Protein 3KCN (pdb70)

B-factor: mean 19.1, std 9.77, range [6.48, 76.86]

Solvent-accessible surface area: 14068 Å² total

Structure (mmCIF, N/CA/C/O backbone):
data_3KCN
#
_entry.id   3KCN
#
_cell.length_a   84.930
_cell.length_b   103.096
_cell.length_c   33.867
_cell.angle_alpha   90.00
_cell.angle_beta   90.00
_cell.angle_gamma   90.00
#
_symmetry.space_group_name_H-M   'P 21 21 2'
#
loop_
_entity.id
_entity.type
_entity.pdbx_description
1 polymer 'Adenylate cyclase homolog'
2 water water
#
loop_
_atom_site.group_PDB
_atom_site.id
_atom_site.type_symbol
_atom_site.label_atom_id
_atom_site.label_alt_id
_atom_site.label_comp_id
_atom_site.label_asym_id
_atom_site.label_entity_id
_atom_site.label_seq_id
_atom_site.pdbx_PDB_ins_code
_atom_site.Cartn_x
_atom_site.Cartn_y
_atom_site.Cartn_z
_atom_site.occupancy
_atom_site.B_iso_or_equiv
_atom_site.auth_seq_id
_atom_site.auth_comp_id
_atom_site.auth_asym_id
_atom_site.auth_atom_id
_atom_site.pdbx_PDB_model_num
ATOM 1 N N . LEU A 1 3 ? -0.806 -19.359 19.322 1.00 30.68 5 LEU A N 1
ATOM 2 C CA . LEU A 1 3 ? -2.251 -19.573 19.249 1.00 28.22 5 LEU A CA 1
ATOM 3 C C . LEU A 1 3 ? -3.025 -18.254 19.168 1.00 27.69 5 LEU A C 1
ATOM 4 O O . LEU A 1 3 ? -3.021 -17.456 20.122 1.00 26.29 5 LEU A O 1
ATOM 9 N N . ASN A 1 4 ? -3.701 -18.028 18.048 1.00 20.56 6 ASN A N 1
ATOM 10 C CA . ASN A 1 4 ? -4.540 -16.841 17.911 1.00 16.50 6 ASN A CA 1
ATOM 11 C C . ASN A 1 4 ? -5.874 -17.039 18.625 1.00 14.43 6 ASN A C 1
ATOM 12 O O . ASN A 1 4 ? -6.702 -17.838 18.211 1.00 11.97 6 ASN A O 1
ATOM 17 N N . GLU A 1 5 ? -6.096 -16.300 19.701 1.00 16.67 7 GLU A N 1
ATOM 18 C CA . GLU A 1 5 ? -7.385 -16.396 20.393 1.00 16.43 7 GLU A CA 1
ATOM 19 C C . GLU A 1 5 ? -8.199 -15.096 20.293 1.00 12.52 7 GLU A C 1
ATOM 20 O O . GLU A 1 5 ? -9.039 -14.797 21.133 1.00 11.83 7 GLU A O 1
ATOM 26 N N . ARG A 1 6 ? -7.943 -14.334 19.236 1.00 12.36 8 ARG A N 1
ATOM 27 C CA . ARG A 1 6 ? -8.664 -13.085 19.023 1.00 11.64 8 ARG A CA 1
ATOM 28 C C . ARG A 1 6 ? -9.937 -13.420 18.273 1.00 9.91 8 ARG A C 1
ATOM 29 O O . ARG A 1 6 ? -9.897 -14.049 17.212 1.00 10.17 8 ARG A O 1
ATOM 37 N N . ILE A 1 7 ? -11.078 -13.062 18.838 1.00 9.06 9 ILE A N 1
ATOM 38 C CA . ILE A 1 7 ? -12.353 -13.376 18.166 1.00 9.33 9 ILE A CA 1
ATOM 39 C C . ILE A 1 7 ? -13.265 -12.145 18.072 1.00 9.42 9 ILE A C 1
ATOM 40 O O . ILE A 1 7 ? -13.228 -11.244 18.916 1.00 10.55 9 ILE A O 1
ATOM 45 N N . LEU A 1 8 ? -14.069 -12.113 17.027 1.00 8.45 10 LEU A N 1
ATOM 46 C CA . LEU A 1 8 ? -14.912 -10.984 16.748 1.00 9.37 10 LEU A CA 1
ATOM 47 C C . LEU A 1 8 ? -16.367 -11.466 16.748 1.00 10.14 10 LEU A C 1
ATOM 48 O O . LEU A 1 8 ? -16.698 -12.492 16.125 1.00 10.26 10 LEU A O 1
ATOM 53 N N . LEU A 1 9 ? -17.205 -10.759 17.503 1.00 10.04 11 LEU A N 1
ATOM 54 C CA . LEU A 1 9 ? -18.616 -11.062 17.626 1.00 9.91 11 LEU A CA 1
ATOM 55 C C . LEU A 1 9 ? -19.396 -9.940 16.968 1.00 12.33 11 LEU A C 1
ATOM 56 O O . LEU A 1 9 ? -19.151 -8.755 17.237 1.00 13.73 11 LEU A O 1
ATOM 61 N N . VAL A 1 10 ? -20.322 -10.308 16.092 1.00 11.56 12 VAL A N 1
ATOM 62 C CA . VAL A 1 10 ? -21.071 -9.340 15.347 1.00 13.00 12 VAL A CA 1
ATOM 63 C C . VAL A 1 10 ? -22.555 -9.606 15.537 1.00 14.94 12 VAL A C 1
ATOM 64 O O . VAL A 1 10 ? -23.079 -10.640 15.149 1.00 16.94 12 VAL A O 1
ATOM 68 N N . ASP A 1 11 ? -23.242 -8.646 16.113 1.00 14.87 13 ASP A N 1
ATOM 69 C CA . ASP A 1 11 ? -24.649 -8.810 16.377 1.00 19.13 13 ASP A CA 1
ATOM 70 C C . ASP A 1 11 ? -25.215 -7.419 16.675 1.00 20.50 13 ASP A C 1
ATOM 71 O O . ASP A 1 11 ? -24.545 -6.554 17.251 1.00 18.32 13 ASP A O 1
ATOM 76 N N . ASP A 1 12 ? -26.454 -7.242 16.250 1.00 21.99 14 ASP A N 1
ATOM 77 C CA . ASP A 1 12 ? -27.223 -6.024 16.390 1.00 25.27 14 ASP A CA 1
ATOM 78 C C . ASP A 1 12 ? -27.565 -5.667 17.859 1.00 23.99 14 ASP A C 1
ATOM 79 O O . ASP A 1 12 ? -27.718 -4.506 18.205 1.00 24.74 14 ASP A O 1
ATOM 84 N N . ASP A 1 13 ? -27.653 -6.689 18.703 1.00 22.71 15 ASP A N 1
ATOM 85 C CA . ASP A 1 13 ? -28.196 -6.628 20.060 1.00 20.66 15 ASP A CA 1
ATOM 86 C C . ASP A 1 13 ? -27.091 -6.490 21.101 1.00 19.34 15 ASP A C 1
ATOM 87 O O . ASP A 1 13 ? -26.355 -7.455 21.342 1.00 18.71 15 ASP A O 1
ATOM 92 N N . TYR A 1 14 ? -26.996 -5.315 21.738 1.00 18.64 16 TYR A N 1
ATOM 93 C CA . TYR A 1 14 ? -25.966 -5.070 22.762 1.00 17.37 16 TYR A CA 1
ATOM 94 C C . TYR A 1 14 ? -26.081 -5.961 23.998 1.00 16.20 16 TYR A C 1
ATOM 95 O O . TYR A 1 14 ? -25.058 -6.381 24.540 1.00 16.91 16 TYR A O 1
ATOM 104 N N . SER A 1 15 ? -27.304 -6.252 24.435 1.00 15.84 17 SER A N 1
ATOM 105 C CA . SER A 1 15 ? -27.521 -7.177 25.573 1.00 17.37 17 SER A CA 1
ATOM 106 C C . SER A 1 15 ? -26.835 -8.539 25.426 1.00 16.87 17 SER A C 1
ATOM 107 O O . SER A 1 15 ? -26.152 -9.018 26.335 1.00 16.07 17 SER A O 1
ATOM 110 N N . LEU A 1 16 ? -27.058 -9.156 24.272 1.00 17.32 18 LEU A N 1
ATOM 111 C CA . LEU A 1 16 ? -26.475 -10.438 23.917 1.00 19.00 18 LEU A CA 1
ATOM 112 C C . LEU A 1 16 ? -24.943 -10.305 23.773 1.00 17.05 18 LEU A C 1
ATOM 113 O O . LEU A 1 16 ? -24.185 -11.111 24.304 1.00 18.41 18 LEU A O 1
ATOM 118 N N . LEU A 1 17 ? -24.488 -9.259 23.100 1.00 15.45 19 LEU A N 1
ATOM 119 C CA . LEU A 1 17 ? -23.056 -8.974 23.013 1.00 15.13 19 LEU A CA 1
ATOM 120 C C . LEU A 1 17 ? -22.346 -8.875 24.359 1.00 14.61 19 LEU A C 1
ATOM 121 O O . LEU A 1 17 ? -21.242 -9.395 24.511 1.00 14.55 19 LEU A O 1
ATOM 126 N N . ASN A 1 18 ? -22.940 -8.145 25.306 1.00 14.99 20 ASN A N 1
ATOM 127 C CA . ASN A 1 18 ? -22.380 -8.037 26.651 1.00 14.79 20 ASN A CA 1
ATOM 128 C C . ASN A 1 18 ? -22.416 -9.379 27.368 1.00 16.15 20 ASN A C 1
ATOM 129 O O . ASN A 1 18 ? -21.468 -9.738 28.074 1.00 15.79 20 ASN A O 1
ATOM 134 N N . THR A 1 19 ? -23.500 -10.127 2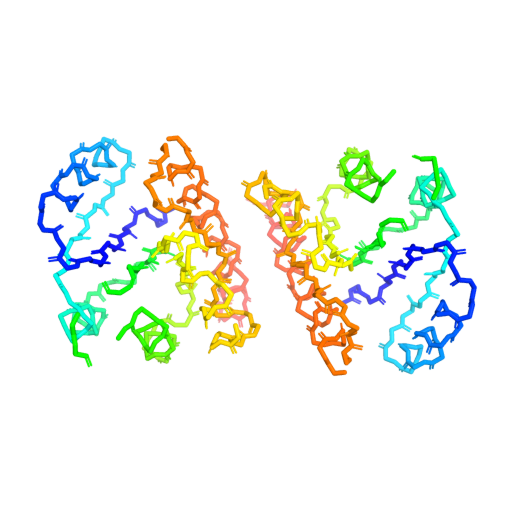7.180 1.00 16.07 21 THR A N 1
ATOM 135 C CA . THR A 1 19 ? -23.613 -11.425 27.829 1.00 16.91 21 THR A CA 1
ATOM 136 C C . THR A 1 19 ? -22.563 -12.416 27.332 1.00 15.50 21 THR A C 1
ATOM 137 O O . THR A 1 19 ? -21.937 -13.088 28.141 1.00 16.17 21 THR A O 1
ATOM 141 N N . LEU A 1 20 ? -22.366 -12.483 26.019 1.00 15.43 22 LEU A N 1
ATOM 142 C CA . LEU A 1 20 ? -21.353 -13.373 25.428 1.00 14.87 22 LEU A CA 1
ATOM 143 C C . LEU A 1 20 ? -19.939 -12.920 25.755 1.00 14.03 22 LEU A C 1
ATOM 144 O O . LEU A 1 20 ? -19.060 -13.751 26.059 1.00 12.71 22 LEU A O 1
ATOM 149 N N . LYS A 1 21 ? -19.706 -11.609 25.703 1.00 14.20 23 LYS A N 1
ATOM 150 C CA . LYS A 1 21 ? -18.350 -11.096 25.949 1.00 14.26 23 LYS A CA 1
ATOM 151 C C . LYS A 1 21 ? -17.916 -11.291 27.421 1.00 12.96 23 LYS A C 1
ATOM 152 O O . LYS A 1 21 ? -16.753 -11.547 27.701 1.00 13.57 23 LYS A O 1
ATOM 158 N N . ARG A 1 22 ? -18.853 -11.201 28.350 1.00 12.39 24 ARG A N 1
ATOM 159 C CA . ARG A 1 22 ? -18.535 -11.427 29.742 1.00 14.76 24 ARG A CA 1
ATOM 160 C C . ARG A 1 22 ? -18.115 -12.865 29.950 1.00 13.92 24 ARG A C 1
ATOM 161 O O . ARG A 1 22 ? -17.159 -13.166 30.645 1.00 14.38 24 ARG A O 1
ATOM 169 N N . ASN A 1 23 ? -18.867 -13.762 29.356 1.00 14.15 25 ASN A N 1
ATOM 170 C CA . ASN A 1 23 ? -18.578 -15.163 29.479 1.00 14.61 25 ASN A CA 1
ATOM 171 C C . ASN A 1 23 ? -17.301 -15.534 28.694 1.00 14.86 25 ASN A C 1
ATOM 172 O O . ASN A 1 23 ? -16.432 -16.244 29.213 1.00 13.30 25 ASN A O 1
ATOM 177 N N . LEU A 1 24 ? -17.168 -15.002 27.471 1.00 11.58 26 LEU A N 1
ATOM 178 C CA . LEU A 1 24 ? -16.097 -15.410 26.577 1.00 11.27 26 LEU A CA 1
ATOM 179 C C . LEU A 1 24 ? -14.738 -14.829 26.914 1.00 11.19 26 LEU A C 1
ATOM 180 O O . LEU A 1 24 ? -13.722 -15.395 26.529 1.00 10.83 26 LEU A O 1
ATOM 185 N N . SER A 1 25 ? -14.722 -13.732 27.670 1.00 11.25 27 SER A N 1
ATOM 186 C CA . SER A 1 25 ? -13.500 -12.984 27.942 1.00 10.02 27 SER A CA 1
ATOM 187 C C . SER A 1 25 ? -12.634 -13.652 28.979 1.00 11.12 27 SER A C 1
ATOM 188 O O . SER A 1 25 ? -11.453 -13.346 29.108 1.00 10.17 27 SER A O 1
ATOM 191 N N . PHE A 1 26 ? -13.215 -14.580 29.726 1.00 11.51 28 PHE A N 1
ATOM 192 C CA . PHE A 1 26 ? -12.395 -15.440 30.548 1.00 11.27 28 PHE A CA 1
ATOM 193 C C . PHE A 1 26 ? -11.405 -16.316 29.707 1.00 11.92 28 PHE A C 1
ATOM 194 O O . PHE A 1 26 ? -10.249 -16.490 30.096 1.00 10.52 28 PHE A O 1
ATOM 202 N N . ASP A 1 27 ? -11.839 -16.845 28.562 1.00 10.49 29 ASP A N 1
ATOM 203 C CA . ASP A 1 27 ? -10.945 -17.699 27.752 1.00 12.13 29 ASP A CA 1
ATOM 204 C C . ASP A 1 27 ? -10.359 -17.088 26.472 1.00 12.68 29 ASP A C 1
ATOM 205 O O . ASP A 1 27 ? -9.402 -17.634 25.937 1.00 14.20 29 ASP A O 1
ATOM 210 N N . PHE A 1 28 ? -10.928 -15.994 25.968 1.00 10.28 30 PHE A N 1
ATOM 211 C CA . PHE A 1 28 ? -10.501 -15.440 24.674 1.00 11.72 30 PHE A CA 1
ATOM 212 C C . PHE A 1 28 ? -10.381 -13.910 24.710 1.00 13.04 30 PHE A C 1
ATOM 213 O O . PHE A 1 28 ? -10.866 -13.265 25.652 1.00 12.32 30 PHE A O 1
ATOM 221 N N . GLU A 1 29 ? -9.737 -13.329 23.696 1.00 12.86 31 GLU A N 1
ATOM 222 C CA . GLU A 1 29 ? -9.790 -11.877 23.527 1.00 12.73 31 GLU A CA 1
ATOM 223 C C . GLU A 1 29 ? -10.947 -11.465 22.637 1.00 10.28 31 GLU A C 1
ATOM 224 O O . GLU A 1 29 ? -10.909 -11.668 21.432 1.00 11.10 31 GLU A O 1
ATOM 230 N N . VAL A 1 30 ? -11.968 -10.878 23.230 1.00 10.09 32 VAL A N 1
ATOM 231 C CA . VAL A 1 30 ? -13.219 -10.647 22.523 1.00 10.13 32 VAL A CA 1
ATOM 232 C C . VAL A 1 30 ? -13.455 -9.206 22.127 1.00 11.15 32 VAL A C 1
ATOM 233 O O . VAL A 1 30 ? -13.414 -8.319 22.976 1.00 12.49 32 VAL A O 1
ATOM 237 N N . THR A 1 31 ? -13.716 -8.979 20.840 1.00 10.58 33 THR A N 1
ATOM 238 C CA . THR A 1 31 ? -14.103 -7.674 20.330 1.00 9.95 33 THR A CA 1
ATOM 239 C C . THR A 1 31 ? -15.554 -7.809 19.889 1.00 13.42 33 THR A C 1
ATOM 240 O O . THR A 1 31 ? -15.955 -8.884 19.410 1.00 13.40 33 THR A O 1
ATOM 244 N N . THR A 1 32 ? -16.332 -6.729 20.015 1.00 12.59 34 THR A N 1
ATOM 245 C CA . THR A 1 32 ? -17.729 -6.715 19.608 1.00 11.33 34 THR A CA 1
ATOM 246 C C . THR A 1 32 ? -18.014 -5.604 18.588 1.00 12.43 34 THR A C 1
ATOM 247 O O . THR A 1 32 ? -17.327 -4.598 18.562 1.00 13.11 34 THR A O 1
ATOM 251 N N . CYS A 1 33 ? -18.987 -5.836 17.708 1.00 13.97 35 CYS A N 1
ATOM 252 C CA . CYS A 1 33 ? -19.394 -4.887 16.663 1.00 14.96 35 CYS A CA 1
ATOM 253 C C . CYS A 1 33 ? -20.880 -5.008 16.465 1.00 15.35 35 CYS A C 1
ATOM 254 O O . CYS A 1 33 ? -21.416 -6.116 16.523 1.00 15.71 35 CYS A O 1
ATOM 257 N N . GLU A 1 34 ? -21.559 -3.890 16.225 1.00 15.89 36 GLU A N 1
ATOM 258 C CA . GLU A 1 34 ? -23.033 -3.923 16.193 1.00 16.89 36 GLU A CA 1
ATOM 259 C C . GLU A 1 34 ? -23.667 -4.188 14.793 1.00 16.79 36 GLU A C 1
ATOM 260 O O . GLU A 1 34 ? -24.881 -4.307 14.662 1.00 17.87 36 GLU A O 1
ATOM 266 N N . SER A 1 35 ? -22.841 -4.291 13.759 1.00 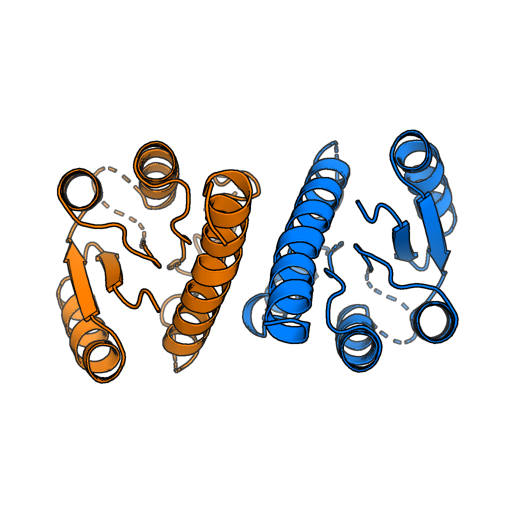16.48 37 SER A N 1
ATOM 267 C CA . SER A 1 35 ? -23.347 -4.396 12.403 1.00 15.59 37 SER A CA 1
ATOM 268 C C . SER A 1 35 ? -22.265 -4.847 11.436 1.00 14.35 37 SER A C 1
ATOM 269 O O . SER A 1 35 ? -21.103 -4.957 11.809 1.00 12.12 37 SER A O 1
ATOM 272 N N . GLY A 1 36 ? -22.662 -5.056 10.176 1.00 14.13 38 GLY A N 1
ATOM 273 C CA . GLY A 1 36 ? -21.762 -5.518 9.132 1.00 13.49 38 GLY A CA 1
ATOM 274 C C . GLY A 1 36 ? -20.726 -4.501 8.714 1.00 11.84 38 GLY A C 1
ATOM 275 O O . GLY A 1 36 ? -19.526 -4.765 8.769 1.00 11.91 38 GLY A O 1
ATOM 276 N N . PRO A 1 37 ? -21.178 -3.328 8.273 1.00 12.66 39 PRO A N 1
ATOM 277 C CA . PRO A 1 37 ? -20.271 -2.191 8.048 1.00 13.35 39 PRO A CA 1
ATOM 278 C C . PRO A 1 37 ? -19.292 -1.918 9.212 1.00 11.91 39 PRO A C 1
ATOM 279 O O . PRO A 1 37 ? -18.150 -1.600 8.977 1.00 11.81 39 PRO A O 1
ATOM 283 N N . GLU A 1 38 ? -19.743 -2.041 10.455 1.00 13.40 40 GLU A N 1
ATOM 284 C CA . GLU A 1 38 ? -18.860 -1.825 11.605 1.00 14.02 40 GLU A CA 1
ATOM 285 C C . GLU A 1 38 ? -17.836 -2.962 11.683 1.00 12.82 40 GLU A C 1
ATOM 286 O O . GLU A 1 38 ? -16.634 -2.741 11.770 1.00 12.35 40 GLU A O 1
ATOM 292 N N . ALA A 1 39 ? -18.326 -4.188 11.611 1.00 12.99 41 ALA A N 1
ATOM 293 C CA . ALA A 1 39 ? -17.464 -5.359 11.485 1.00 11.43 41 ALA A CA 1
ATOM 294 C C . ALA A 1 39 ? -16.446 -5.226 10.325 1.00 11.00 41 ALA A C 1
ATOM 295 O O . ALA A 1 39 ? -15.254 -5.433 10.536 1.00 10.49 41 ALA A O 1
ATOM 297 N N . LEU A 1 40 ? -16.911 -4.879 9.121 1.00 10.23 42 LEU A N 1
ATOM 298 C CA . LEU A 1 40 ? -15.996 -4.672 7.991 1.00 12.14 42 LEU A CA 1
ATOM 299 C C . LEU A 1 40 ? -14.903 -3.615 8.257 1.00 11.75 42 LEU A C 1
ATOM 300 O O . LEU A 1 40 ? -13.749 -3.809 7.875 1.00 11.77 42 LEU A O 1
ATOM 305 N N . ALA A 1 41 ? -15.257 -2.517 8.932 1.00 13.20 43 ALA A N 1
ATOM 306 C CA . ALA A 1 41 ? -14.278 -1.486 9.293 1.00 14.15 43 ALA A CA 1
ATOM 307 C C . ALA A 1 41 ? -13.243 -2.042 10.272 1.00 12.71 43 ALA A C 1
ATOM 308 O O . ALA A 1 41 ? -12.053 -1.740 10.177 1.00 15.09 43 ALA A O 1
ATOM 310 N N . CYS A 1 42 ? -13.697 -2.894 11.175 1.00 10.88 44 CYS A N 1
ATOM 311 C CA . CYS A 1 42 ? -12.862 -3.369 12.270 1.00 13.93 44 CYS A CA 1
ATOM 312 C C . CYS A 1 42 ? -11.848 -4.410 11.838 1.00 14.42 44 CYS A C 1
ATOM 313 O O . CYS A 1 42 ? -10.711 -4.414 12.325 1.00 14.93 44 CYS A O 1
ATOM 316 N N . ILE A 1 43 ? -12.257 -5.284 10.918 1.00 13.36 45 ILE A N 1
ATOM 317 C CA . ILE A 1 43 ? -11.381 -6.329 10.378 1.00 12.56 45 ILE A CA 1
ATOM 318 C C . ILE A 1 43 ? -10.284 -5.686 9.544 1.00 15.64 45 ILE A C 1
ATOM 319 O O . ILE A 1 43 ? -9.103 -6.061 9.627 1.00 16.08 45 ILE A O 1
ATOM 324 N N . LYS A 1 44 ? -10.681 -4.695 8.749 1.00 14.68 46 LYS A N 1
ATOM 325 C CA . LYS A 1 44 ? -9.767 -4.043 7.833 1.00 15.31 46 LYS A CA 1
ATOM 326 C C . LYS A 1 44 ? -8.569 -3.429 8.596 1.00 16.55 46 LYS A C 1
ATOM 327 O O . LYS A 1 44 ? -7.419 -3.554 8.172 1.00 19.29 46 LYS A O 1
ATOM 333 N N . LYS A 1 45 ? -8.825 -2.837 9.753 1.00 13.52 47 LYS A N 1
ATOM 334 C CA . LYS A 1 45 ? -7.761 -2.173 10.506 1.00 15.34 47 LYS A CA 1
ATOM 335 C C . LYS A 1 45 ? -7.109 -2.982 11.664 1.00 16.71 47 LYS A C 1
ATOM 336 O O . LYS A 1 45 ? -6.114 -2.531 12.228 1.00 14.13 47 LYS A O 1
ATOM 342 N N . SER A 1 46 ? -7.673 -4.130 12.051 1.00 13.68 48 SER A N 1
ATOM 343 C CA . SER A 1 46 ? -7.115 -4.860 13.183 1.00 12.61 48 SER A CA 1
ATOM 344 C C . SER A 1 46 ? -6.229 -5.968 12.702 1.00 15.02 48 SER A C 1
ATOM 345 O O . SER A 1 46 ? -6.222 -6.293 11.514 1.00 15.29 48 SER A O 1
ATOM 348 N N . ASP A 1 47 ? -5.524 -6.578 13.650 1.00 15.47 49 ASP A N 1
ATOM 349 C CA . ASP A 1 47 ? -4.852 -7.844 13.421 1.00 16.44 49 ASP A CA 1
ATOM 350 C C . ASP A 1 47 ? -5.892 -8.922 13.119 1.00 14.11 49 ASP A C 1
ATOM 351 O O . ASP A 1 47 ? -7.047 -8.758 13.468 1.00 14.36 49 ASP A O 1
ATOM 356 N N . PRO A 1 48 ? -5.488 -10.005 12.439 1.00 14.14 50 PRO A N 1
ATOM 357 C CA . PRO A 1 48 ? -6.403 -11.094 12.062 1.00 13.95 50 PRO A CA 1
ATOM 358 C C . PRO A 1 48 ? -7.127 -11.681 13.267 1.00 12.54 50 PRO A C 1
ATOM 359 O O . PRO A 1 48 ? -6.512 -11.923 14.292 1.00 12.17 50 PRO A O 1
ATOM 363 N N . PHE A 1 49 ? -8.426 -11.891 13.118 1.00 10.72 51 PHE A N 1
ATOM 364 C CA . PHE A 1 49 ? -9.210 -12.638 14.066 1.00 10.74 51 PHE A CA 1
ATOM 365 C C . PHE A 1 49 ? -9.153 -14.086 13.614 1.00 11.87 51 PHE A C 1
ATOM 366 O O . PHE A 1 49 ? -9.088 -14.374 12.416 1.00 11.39 51 PHE A O 1
ATOM 374 N N . SER A 1 50 ? -9.084 -15.001 14.562 1.00 11.29 52 SER A N 1
ATOM 375 C CA . SER A 1 50 ? -9.024 -16.390 14.187 1.00 10.71 52 SER A CA 1
ATOM 376 C C . SER A 1 50 ? -10.453 -16.803 13.927 1.00 9.82 52 SER A C 1
ATOM 377 O O . SER A 1 50 ? -10.740 -17.572 12.981 1.00 9.56 52 SER A O 1
ATOM 380 N N . VAL A 1 51 ? -11.344 -16.281 14.769 1.00 7.92 53 VAL A N 1
ATOM 381 C CA . VAL A 1 51 ? -12.754 -16.586 14.695 1.00 7.71 53 VAL A CA 1
ATOM 382 C C . VAL A 1 51 ? -13.653 -15.350 14.635 1.00 7.79 53 VAL A C 1
ATOM 383 O O . VAL A 1 51 ? -13.507 -14.405 15.414 1.00 6.48 53 VAL A O 1
ATOM 387 N N . ILE A 1 52 ? -14.581 -15.367 13.681 1.00 8.01 54 ILE A N 1
ATOM 388 C CA . ILE A 1 52 ? -15.553 -14.294 13.521 1.00 8.04 54 ILE A CA 1
ATOM 389 C C . ILE A 1 52 ? -16.953 -14.884 13.508 1.00 8.49 54 ILE A C 1
ATOM 390 O O . ILE A 1 52 ? -17.270 -15.686 12.631 1.00 8.20 54 ILE A O 1
ATOM 403 N N . VAL A 1 54 ? -21.140 -14.146 13.337 1.00 10.96 56 VAL A N 1
ATOM 404 C CA . VAL A 1 54 ? -22.088 -13.169 12.901 1.00 14.09 56 VAL A CA 1
ATOM 405 C C . VAL A 1 54 ? -23.479 -13.697 13.132 1.00 17.38 56 VAL A C 1
ATOM 406 O O . VAL A 1 54 ? -23.722 -14.899 13.060 1.00 19.82 56 VAL A O 1
ATOM 410 N N . ASP A 1 55 ? -24.397 -12.793 13.430 1.00 20.37 57 ASP A N 1
ATOM 411 C CA . ASP A 1 55 ? -25.789 -13.155 13.538 1.00 21.09 57 ASP A CA 1
ATOM 412 C C . ASP A 1 55 ? -26.396 -13.023 12.137 1.00 20.87 57 ASP A C 1
ATOM 413 O O . ASP A 1 55 ? -26.137 -12.062 11.435 1.00 22.42 57 ASP A O 1
ATOM 426 N N . ARG A 1 57 ? -29.593 -12.505 11.209 1.00 26.77 59 ARG A N 1
ATOM 427 C CA . ARG A 1 57 ? -30.575 -11.430 11.087 1.00 30.57 59 ARG A CA 1
ATOM 428 C C . ARG A 1 57 ? -30.047 -10.144 11.732 1.00 29.38 59 ARG A C 1
ATOM 429 O O . ARG A 1 57 ? -29.872 -10.065 12.959 1.00 27.12 59 ARG A O 1
ATOM 445 N N . PRO A 1 59 ? -30.485 -5.674 10.780 1.00 27.86 61 PRO A N 1
ATOM 446 C CA . PRO A 1 59 ? -31.029 -4.688 9.841 1.00 29.28 61 PRO A CA 1
ATOM 447 C C . PRO A 1 59 ? -29.990 -4.284 8.795 1.00 26.55 61 PRO A C 1
ATOM 448 O O . PRO A 1 59 ? -28.810 -4.214 9.094 1.00 29.46 61 PRO A O 1
ATOM 452 N N . GLY A 1 60 ? -30.423 -3.992 7.583 1.00 27.92 62 GLY A N 1
ATOM 453 C CA . GLY A 1 60 ? -29.478 -3.615 6.546 1.00 31.40 62 GLY A CA 1
ATOM 454 C C . GLY A 1 60 ? -28.750 -4.845 6.020 1.00 35.70 62 GLY A C 1
ATOM 455 O O . GLY A 1 60 ? -29.338 -5.669 5.308 1.00 38.59 62 GLY A O 1
ATOM 464 N N . GLU A 1 62 ? -27.354 -8.397 5.990 1.00 28.52 64 GLU A N 1
ATOM 465 C CA . GLU A 1 62 ? -27.520 -9.698 6.606 1.00 28.00 64 GLU A CA 1
ATOM 466 C C . GLU A 1 62 ? -26.178 -10.395 6.805 1.00 20.87 64 GLU A C 1
ATOM 467 O O . GLU A 1 62 ? -25.223 -10.099 6.105 1.00 18.87 64 GLU A O 1
ATOM 473 N N . GLY A 1 63 ? -26.114 -11.302 7.777 1.00 20.33 65 GLY A N 1
ATOM 474 C CA . GLY A 1 63 ? -24.870 -11.951 8.160 1.00 18.95 65 GLY A CA 1
ATOM 475 C C . GLY A 1 63 ? -24.104 -12.685 7.061 1.00 17.26 65 GLY A C 1
ATOM 476 O O . GLY A 1 63 ? -22.872 -12.706 7.045 1.00 14.68 65 GLY A O 1
ATOM 477 N N . THR A 1 64 ? -24.836 -13.301 6.145 1.00 17.01 66 THR A N 1
ATOM 478 C CA . THR A 1 64 ? -24.221 -13.986 5.027 1.00 16.64 66 THR A CA 1
ATOM 479 C C . THR A 1 64 ? -23.411 -13.028 4.114 1.00 17.84 66 THR A C 1
ATOM 480 O O . THR A 1 64 ? -22.276 -13.342 3.709 1.00 16.68 66 THR A O 1
ATOM 484 N N . GLU A 1 65 ? -23.964 -11.849 3.832 1.00 16.62 67 GLU A N 1
ATOM 485 C CA . GLU A 1 65 ? -23.248 -10.862 3.051 1.00 15.78 67 GLU A CA 1
ATOM 486 C C . GLU A 1 65 ? -21.987 -10.404 3.787 1.00 14.86 67 GLU A C 1
ATOM 487 O O . GLU A 1 65 ? -20.948 -10.171 3.166 1.00 14.75 67 GLU A O 1
ATOM 493 N N . VAL A 1 66 ? -22.062 -10.317 5.111 1.00 14.08 68 VAL A N 1
ATOM 494 C CA . VAL A 1 66 ? -20.927 -9.844 5.936 1.00 14.13 68 VAL A CA 1
ATOM 495 C C . VAL A 1 66 ? -19.731 -10.811 5.842 1.00 12.50 68 VAL A C 1
ATOM 496 O O . VAL A 1 66 ? -18.580 -10.411 5.673 1.00 11.30 68 VAL A O 1
ATOM 500 N N . ILE A 1 67 ? -20.036 -12.097 5.930 1.00 12.43 69 ILE A N 1
ATOM 501 C CA . ILE A 1 67 ? -19.052 -13.147 5.790 1.00 10.81 69 ILE A CA 1
ATOM 502 C C . ILE A 1 67 ? -18.429 -13.183 4.401 1.00 10.15 69 ILE A C 1
ATOM 503 O O . ILE A 1 67 ? -17.234 -13.303 4.275 1.00 10.87 69 ILE A O 1
ATOM 508 N N . GLN A 1 68 ? -19.245 -13.050 3.370 1.00 11.27 70 GLN A N 1
ATOM 509 C CA . GLN A 1 68 ? -18.774 -12.995 1.989 1.00 11.99 70 GLN A CA 1
ATOM 510 C C . GLN A 1 68 ? -17.859 -11.794 1.750 1.00 12.51 70 GLN A C 1
ATOM 511 O O . GLN A 1 68 ? -16.800 -11.901 1.120 1.00 12.63 70 GLN A O 1
ATOM 517 N N . LYS A 1 69 ? -18.237 -10.641 2.284 1.00 13.75 71 LYS A N 1
ATOM 518 C CA . LYS A 1 69 ? -17.330 -9.489 2.200 1.00 13.88 71 LYS A CA 1
ATOM 519 C C . LYS A 1 69 ? -16.052 -9.608 3.052 1.00 13.03 71 LYS A C 1
ATOM 520 O O . LYS A 1 69 ? -14.965 -9.224 2.591 1.00 13.21 71 LYS A O 1
ATOM 526 N N . ALA A 1 70 ? -16.173 -10.151 4.266 1.00 11.07 72 ALA A N 1
ATOM 527 C CA . ALA A 1 70 ? -15.016 -10.337 5.153 1.00 10.74 72 ALA A CA 1
ATOM 528 C C . ALA A 1 70 ? -14.009 -11.378 4.654 1.00 11.01 72 ALA A C 1
ATOM 529 O O . ALA A 1 70 ? -12.817 -11.242 4.870 1.00 10.52 72 ALA A O 1
ATOM 531 N N . ARG A 1 71 ? -14.484 -12.432 3.999 1.00 11.40 73 ARG A N 1
ATOM 532 C CA . ARG A 1 71 ? -13.562 -13.385 3.414 1.00 11.47 73 ARG A CA 1
ATOM 533 C C . ARG A 1 71 ? -12.680 -12.765 2.342 1.00 11.71 73 ARG A C 1
ATOM 534 O O . ARG A 1 71 ? -11.574 -13.232 2.120 1.00 12.51 73 ARG A O 1
ATOM 542 N N . LEU A 1 72 ? -13.134 -11.700 1.688 1.00 12.63 74 LEU A N 1
ATOM 543 C CA . LEU A 1 72 ? -12.229 -11.021 0.738 1.00 12.79 74 LEU A CA 1
ATOM 544 C C . LEU A 1 72 ? -11.152 -10.221 1.425 1.00 11.77 74 LEU A C 1
ATOM 545 O O . LEU A 1 72 ? -10.106 -10.001 0.852 1.00 15.78 74 LEU A O 1
ATOM 550 N N . ILE A 1 73 ? -11.411 -9.793 2.656 1.00 13.33 75 ILE A N 1
ATOM 551 C CA . ILE A 1 73 ? -10.489 -8.974 3.455 1.00 11.74 75 ILE A CA 1
ATOM 552 C C . ILE A 1 73 ? -9.685 -9.824 4.455 1.00 12.17 75 ILE A C 1
ATOM 553 O O . ILE A 1 73 ? -8.556 -9.483 4.806 1.00 12.25 75 ILE A O 1
ATOM 558 N N . SER A 1 74 ? -10.260 -10.930 4.931 1.00 12.10 76 SER A N 1
ATOM 559 C CA . SER A 1 74 ? -9.574 -11.777 5.933 1.00 12.18 76 SER A CA 1
ATOM 560 C C . SER A 1 74 ? -9.837 -13.249 5.645 1.00 12.04 76 SER A C 1
ATOM 561 O O . SER A 1 74 ? -10.679 -13.861 6.283 1.00 11.85 76 SER A O 1
ATOM 564 N N . PRO A 1 75 ? -9.126 -13.812 4.650 1.00 13.94 77 PRO A N 1
ATOM 565 C CA . PRO A 1 75 ? -9.375 -15.152 4.056 1.00 12.43 77 PRO A CA 1
ATOM 566 C C . PRO A 1 75 ? -9.178 -16.336 5.005 1.00 11.48 77 PRO A C 1
ATOM 567 O O . PRO A 1 75 ? -9.959 -17.278 4.987 1.00 12.02 77 PRO A O 1
ATOM 571 N N . ASN A 1 76 ? -8.131 -16.293 5.814 1.00 13.37 78 ASN A N 1
ATOM 572 C CA . ASN A 1 76 ? -7.855 -17.360 6.780 1.00 12.93 78 ASN A CA 1
ATOM 573 C C . ASN A 1 76 ? -8.906 -17.465 7.903 1.00 13.30 78 ASN A C 1
ATOM 574 O O . ASN A 1 76 ? -9.137 -18.563 8.421 1.00 11.51 78 ASN A O 1
ATOM 579 N N . SER A 1 77 ? -9.538 -16.343 8.282 1.00 12.39 79 SER A N 1
ATOM 580 C CA . SER A 1 77 ? -10.472 -16.352 9.428 1.00 10.65 79 SER A CA 1
ATOM 581 C C . SER A 1 77 ? -11.508 -17.488 9.304 1.00 11.75 79 SER A C 1
ATOM 582 O O . SER A 1 77 ? -11.870 -17.908 8.191 1.00 12.04 79 SER A O 1
ATOM 585 N N . VAL A 1 78 ? -11.997 -17.966 10.443 1.00 10.50 80 VAL A N 1
ATOM 586 C CA . VAL A 1 78 ? -13.009 -19.009 10.462 1.00 9.29 80 VAL A CA 1
ATOM 587 C C . VAL A 1 78 ? -14.320 -18.381 10.849 1.00 9.04 80 VAL A C 1
ATOM 588 O O . VAL A 1 78 ? -14.442 -17.788 11.919 1.00 9.07 80 VAL A O 1
ATOM 592 N N . TYR A 1 79 ? -15.300 -18.469 9.965 1.00 8.71 81 TYR A N 1
ATOM 593 C CA . TYR A 1 79 ? -16.564 -17.787 10.198 1.00 10.36 81 TYR A CA 1
ATOM 594 C C . TYR A 1 79 ? -17.648 -18.733 10.703 1.00 10.54 81 TYR A C 1
ATOM 595 O O . TYR A 1 79 ? -17.919 -19.729 10.069 1.00 11.46 81 TYR A O 1
ATOM 604 N N . LEU A 1 80 ? -18.244 -18.379 11.837 1.00 10.17 82 LEU A N 1
ATOM 605 C CA . LEU A 1 80 ? -19.392 -19.036 12.437 1.00 11.51 82 LEU A CA 1
ATOM 606 C C . LEU A 1 80 ? -20.646 -18.150 12.352 1.00 12.78 82 LEU A C 1
ATOM 607 O O . LEU A 1 80 ? -20.545 -16.935 12.403 1.00 12.05 82 LEU A O 1
ATOM 620 N N . LEU A 1 82 ? -24.734 -17.455 13.896 1.00 16.03 84 LEU A N 1
ATOM 621 C CA . LEU A 1 82 ? -25.952 -17.760 14.650 1.00 18.67 84 LEU A CA 1
ATOM 622 C C . LEU A 1 82 ? -27.217 -17.597 13.798 1.00 21.46 84 LEU A C 1
ATOM 623 O O . LEU A 1 82 ? -27.478 -16.547 13.229 1.00 19.99 84 LEU A O 1
ATOM 628 N N . THR A 1 83 ? -28.015 -18.622 13.784 1.00 23.32 85 THR A N 1
ATOM 629 C CA . THR A 1 83 ? -29.014 -18.792 12.804 1.00 27.23 85 THR A CA 1
ATOM 630 C C . THR A 1 83 ? -30.303 -19.234 13.504 1.00 28.14 85 THR A C 1
ATOM 631 O O . THR A 1 83 ? -30.307 -20.021 14.387 1.00 26.97 85 THR A O 1
ATOM 635 N N . GLY A 1 84 ? -31.401 -18.643 13.092 1.00 34.72 86 GLY A N 1
ATOM 636 C CA . GLY A 1 84 ? -32.717 -19.086 13.479 1.00 33.62 86 GLY A CA 1
ATOM 637 C C . GLY A 1 84 ? -33.226 -20.204 12.622 1.00 35.12 86 GLY A C 1
ATOM 638 O O . GLY A 1 84 ? -32.795 -20.416 11.544 1.00 34.44 86 GLY A O 1
ATOM 639 N N . ASN A 1 85 ? -34.115 -20.975 13.179 1.00 20.00 87 ASN A N 1
ATOM 640 C CA . ASN A 1 85 ? -35.056 -21.820 12.480 1.00 20.00 87 ASN A CA 1
ATOM 641 C C . ASN A 1 85 ? -35.238 -21.585 11.031 1.00 20.00 87 ASN A C 1
ATOM 642 O O . ASN A 1 85 ? -35.153 -22.483 10.224 1.00 40.08 87 ASN A O 1
ATOM 647 N N . GLN A 1 86 ? -35.605 -20.359 10.712 1.00 41.33 88 GLN A N 1
ATOM 648 C CA . GLN A 1 86 ? -36.015 -20.015 9.365 1.00 44.30 88 GLN A CA 1
ATOM 649 C C . GLN A 1 86 ? -34.862 -19.649 8.433 1.00 39.61 88 GLN A C 1
ATOM 650 O O . GLN A 1 86 ? -35.052 -19.398 7.269 1.00 40.35 88 GLN A O 1
ATOM 656 N N . ASP A 1 87 ? -33.660 -19.671 8.949 1.00 35.57 89 ASP A N 1
ATOM 657 C CA . ASP A 1 87 ? -32.537 -19.395 8.135 1.00 32.98 89 ASP A CA 1
ATOM 658 C C . ASP A 1 87 ? -31.749 -20.622 7.751 1.00 33.49 89 ASP A C 1
ATOM 659 O O . ASP A 1 87 ? -30.782 -20.464 7.080 1.00 33.10 89 ASP A O 1
ATOM 664 N N . LEU A 1 88 ? -32.146 -21.825 8.166 1.00 31.52 90 LEU A N 1
ATOM 665 C CA . LEU A 1 88 ? -31.393 -23.049 7.901 1.00 29.67 90 LEU A CA 1
ATOM 666 C C . LEU A 1 88 ? -30.855 -23.167 6.465 1.00 32.14 90 LEU A C 1
ATOM 667 O O . LEU A 1 88 ? -29.677 -23.463 6.240 1.00 33.56 90 LEU A O 1
ATOM 672 N N . THR A 1 89 ? -31.717 -22.945 5.487 1.00 31.60 91 THR A N 1
ATOM 673 C CA . THR A 1 89 ? -31.364 -23.216 4.103 1.00 31.63 91 THR A CA 1
ATOM 674 C C . THR A 1 89 ? -30.211 -22.330 3.636 1.00 29.94 91 THR A C 1
ATOM 675 O O . THR A 1 89 ? -29.287 -22.764 2.930 1.00 29.17 91 THR A O 1
ATOM 679 N N . THR A 1 90 ? -30.278 -21.079 4.055 1.00 29.35 92 THR A N 1
ATOM 680 C CA . THR A 1 90 ? -29.284 -20.079 3.718 1.00 30.13 92 THR A CA 1
ATOM 681 C C . THR A 1 90 ? -27.964 -20.328 4.429 1.00 27.57 92 THR A C 1
ATOM 682 O O . THR A 1 90 ? -26.913 -19.955 3.924 1.00 25.30 92 THR A O 1
ATOM 686 N N . ALA A 1 91 ? -28.042 -20.965 5.598 1.00 29.15 93 ALA A N 1
ATOM 687 C CA . ALA A 1 91 ? -26.867 -21.343 6.389 1.00 29.26 93 ALA A CA 1
ATOM 688 C C . ALA A 1 91 ? -26.204 -22.574 5.818 1.00 27.00 93 ALA A C 1
ATOM 689 O O . ALA A 1 91 ? -24.976 -22.721 5.881 1.00 26.52 93 ALA A O 1
ATOM 699 N N . GLU A 1 93 ? -26.347 -23.589 2.543 1.00 24.23 95 GLU A N 1
ATOM 700 C CA . GLU A 1 93 ? -25.718 -23.277 1.271 1.00 24.12 95 GLU A CA 1
ATOM 701 C C . GLU A 1 93 ? -24.459 -22.425 1.478 1.00 25.12 95 GLU A C 1
ATOM 702 O O . GLU A 1 93 ? -23.528 -22.428 0.653 1.00 22.72 95 GLU A O 1
ATOM 708 N N . ALA A 1 94 ? -24.430 -21.707 2.598 1.00 22.57 96 ALA A N 1
ATOM 709 C CA . ALA A 1 94 ? -23.265 -20.935 2.976 1.00 19.53 96 ALA A CA 1
ATOM 710 C C . ALA A 1 94 ? -22.126 -21.867 3.429 1.00 19.49 96 ALA A C 1
ATOM 711 O O . ALA A 1 94 ? -20.977 -21.667 3.042 1.00 17.42 96 ALA A O 1
ATOM 713 N N . VAL A 1 95 ? -22.442 -22.874 4.256 1.00 20.68 97 VAL A N 1
ATOM 714 C CA . VAL A 1 95 ? -21.474 -23.911 4.606 1.00 18.25 97 VAL A CA 1
ATOM 715 C C . VAL A 1 95 ? -20.926 -24.578 3.315 1.00 18.58 97 VAL A C 1
ATOM 716 O O . VAL A 1 95 ? -19.708 -24.691 3.138 1.00 18.01 97 VAL A O 1
ATOM 720 N N . ASN A 1 96 ? -21.825 -24.994 2.423 1.00 17.19 98 ASN A N 1
ATOM 721 C CA . ASN A 1 96 ? -21.447 -25.710 1.191 1.00 21.33 98 ASN A CA 1
ATOM 722 C C . ASN A 1 96 ? -20.620 -24.895 0.175 1.00 20.76 98 ASN A C 1
ATOM 723 O O . ASN A 1 96 ? -19.813 -25.448 -0.598 1.00 18.16 98 ASN A O 1
ATOM 728 N N . GLU A 1 97 ? -20.796 -23.578 0.211 1.00 19.38 99 GLU A N 1
ATOM 729 C CA . GLU A 1 97 ? -19.995 -22.720 -0.617 1.00 17.42 99 GLU A CA 1
ATOM 730 C C . GLU A 1 97 ? -18.612 -22.627 -0.033 1.00 16.73 99 GLU A C 1
ATOM 731 O O . GLU A 1 97 ? -17.681 -22.183 -0.700 1.00 22.58 99 GLU A O 1
ATOM 737 N N . GLY A 1 98 ? -18.468 -23.071 1.209 1.00 16.40 100 GLY A N 1
ATOM 738 C CA . GLY A 1 98 ? -17.196 -23.010 1.926 1.00 16.00 100 GLY A CA 1
ATOM 739 C C . GLY A 1 98 ? -16.962 -21.663 2.602 1.00 18.10 100 GLY A C 1
ATOM 740 O O . GLY A 1 98 ? -15.822 -21.292 2.932 1.00 18.70 100 GLY A O 1
ATOM 741 N N . GLN A 1 99 ? -18.048 -20.929 2.815 1.00 15.70 101 GLN A N 1
ATOM 742 C CA . GLN A 1 99 ? -17.981 -19.644 3.479 1.00 15.18 101 GLN A CA 1
ATOM 743 C C . GLN A 1 99 ? -18.115 -19.785 5.002 1.00 15.37 101 GLN A C 1
ATOM 744 O O . GLN A 1 99 ? -17.399 -19.120 5.764 1.00 13.27 101 GLN A O 1
ATOM 750 N N . VAL A 1 100 ? -19.001 -20.683 5.432 1.00 14.30 102 VAL A N 1
ATOM 751 C CA . VAL A 1 100 ? -19.325 -20.846 6.845 1.00 14.30 102 VAL A CA 1
ATOM 752 C C . VAL A 1 100 ? -18.791 -22.178 7.383 1.00 13.18 102 VAL A C 1
ATOM 753 O O . VAL A 1 100 ? -19.174 -23.247 6.908 1.00 12.24 102 VAL A O 1
ATOM 757 N N . PHE A 1 101 ? -17.896 -22.097 8.360 1.00 11.13 103 PHE A N 1
ATOM 758 C CA . PHE A 1 101 ? -17.316 -23.290 8.970 1.00 12.67 103 PHE A CA 1
ATOM 759 C C . PHE A 1 101 ? -18.405 -24.068 9.716 1.00 12.53 103 PHE A C 1
ATOM 760 O O . PHE A 1 101 ? -18.492 -25.283 9.609 1.00 12.27 103 PHE A O 1
ATOM 768 N N . ARG A 1 102 ? -19.260 -23.340 10.422 1.00 11.77 104 ARG A N 1
ATOM 769 C CA . ARG A 1 102 ? -20.173 -23.935 11.376 1.00 13.25 104 ARG A CA 1
ATOM 770 C C . ARG A 1 102 ? -21.297 -22.934 11.620 1.00 14.89 104 ARG A C 1
ATOM 771 O O . ARG A 1 102 ? -21.057 -21.713 11.717 1.00 15.74 104 ARG A O 1
ATOM 779 N N . PHE A 1 103 ? -22.525 -23.412 11.699 1.00 14.42 105 PHE A N 1
ATOM 780 C CA . PHE A 1 103 ? -23.612 -22.532 12.119 1.00 18.10 105 PHE A CA 1
ATOM 781 C C . PHE A 1 103 ? -24.252 -23.072 13.399 1.00 17.06 105 PHE A C 1
ATOM 782 O O . PHE A 1 103 ? -24.165 -24.252 13.693 1.00 20.19 105 PHE A O 1
ATOM 790 N N . LEU A 1 104 ? -24.907 -22.204 14.144 1.00 17.21 106 L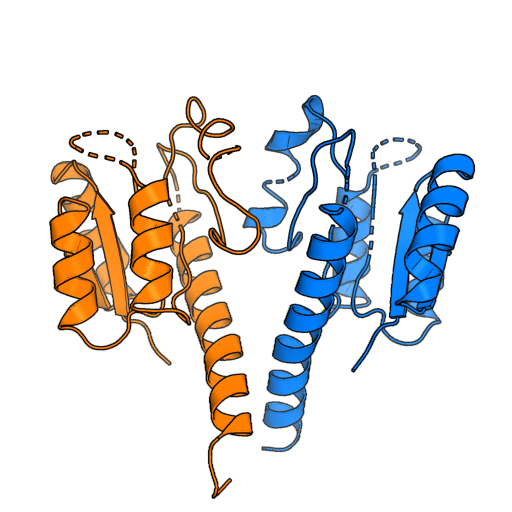EU A N 1
ATOM 791 C CA . LEU A 1 104 ? -25.521 -22.584 15.399 1.00 20.96 106 LEU A CA 1
ATOM 792 C C . LEU A 1 104 ? -26.978 -22.136 15.482 1.00 25.12 106 LEU A C 1
ATOM 793 O O . LEU A 1 104 ? -27.281 -20.935 15.384 1.00 21.31 106 LEU A O 1
ATOM 798 N N . ASN A 1 105 ? -27.872 -23.104 15.682 1.00 26.83 107 ASN A N 1
ATOM 799 C CA . ASN A 1 105 ? -29.302 -22.833 15.771 1.00 26.13 107 ASN A CA 1
ATOM 800 C C . ASN A 1 105 ? -29.675 -22.174 17.105 1.00 26.95 107 ASN A C 1
ATOM 801 O O . ASN A 1 105 ? -29.284 -22.653 18.171 1.00 31.00 107 ASN A O 1
ATOM 806 N N . LYS A 1 106 ? -30.411 -21.069 17.060 1.00 27.12 108 LYS A N 1
ATOM 807 C CA . LYS A 1 106 ? -30.865 -20.448 18.301 1.00 28.38 108 LYS A CA 1
ATOM 808 C C . LYS A 1 106 ? -32.050 -21.200 18.917 1.00 29.78 108 LYS A C 1
ATOM 809 O O . LYS A 1 106 ? -32.702 -22.015 18.242 1.00 30.78 108 LYS A O 1
ATOM 815 N N . PRO A 1 107 ? -32.317 -20.940 20.207 1.00 27.64 109 PRO A N 1
ATOM 816 C CA . PRO A 1 107 ? -31.377 -20.218 21.090 1.00 32.06 109 PRO A CA 1
ATOM 817 C C . PRO A 1 107 ? -30.164 -21.117 21.307 1.00 28.38 109 PRO A C 1
ATOM 818 O O . PRO A 1 107 ? -30.298 -22.330 21.167 1.00 27.52 109 PRO A O 1
ATOM 822 N N . CYS A 1 108 ? -29.001 -20.554 21.592 1.00 24.32 110 CYS A N 1
ATOM 823 C CA . CYS A 1 108 ? -27.814 -21.394 21.630 1.00 26.90 110 CYS A CA 1
ATOM 824 C C . CYS A 1 108 ? -27.360 -21.509 23.059 1.00 23.66 110 CYS A C 1
ATOM 825 O O . CYS A 1 108 ? -27.368 -20.515 23.782 1.00 22.78 110 CYS A O 1
ATOM 828 N N . GLN A 1 109 ? -27.007 -22.725 23.472 1.00 22.21 111 GLN A N 1
ATOM 829 C CA . GLN A 1 109 ? -26.365 -22.919 24.773 1.00 21.85 111 GLN A CA 1
ATOM 830 C C . GLN A 1 109 ? -24.927 -22.406 24.721 1.00 19.30 111 GLN A C 1
ATOM 831 O O . GLN A 1 109 ? -24.218 -22.621 23.731 1.00 17.77 111 GLN A O 1
ATOM 845 N N . SER A 1 111 ? -22.318 -23.538 26.124 1.00 14.12 113 SER A N 1
ATOM 846 C CA . SER A 1 111 ? -21.542 -24.723 25.798 1.00 13.02 113 SER A CA 1
ATOM 847 C C . SER A 1 111 ? -21.305 -24.933 24.333 1.00 12.27 113 SER A C 1
ATOM 848 O O . SER A 1 111 ? -20.179 -25.104 23.909 1.00 11.70 113 SER A O 1
ATOM 851 N N . ASP A 1 112 ? -22.393 -24.998 23.572 1.00 14.79 114 ASP A N 1
ATOM 852 C CA . ASP A 1 112 ? -22.332 -25.126 22.109 1.00 14.17 114 ASP A CA 1
ATOM 853 C C . ASP A 1 112 ? -21.499 -24.018 21.461 1.00 11.47 114 ASP A C 1
ATOM 854 O O . ASP A 1 112 ? -20.717 -24.291 20.564 1.00 11.38 114 ASP A O 1
ATOM 859 N N . ILE A 1 113 ? -21.643 -22.793 21.961 1.00 11.65 115 ILE A N 1
ATOM 860 C CA . ILE A 1 113 ? -20.955 -21.607 21.431 1.00 12.55 115 ILE A CA 1
ATOM 861 C C . ILE A 1 113 ? -19.449 -21.655 21.665 1.00 10.07 115 ILE A C 1
ATOM 862 O O . ILE A 1 113 ? -18.655 -21.407 20.789 1.00 10.08 115 ILE A O 1
ATOM 867 N N . LYS A 1 114 ? -19.078 -21.991 22.877 1.00 11.82 116 LYS A N 1
ATOM 868 C CA . LYS A 1 114 ? -17.690 -22.145 23.296 1.00 12.94 116 LYS A CA 1
ATOM 869 C C . LYS A 1 114 ? -17.024 -23.323 22.588 1.00 10.42 116 LYS A C 1
ATOM 870 O O . LYS A 1 114 ? -15.848 -23.295 22.279 1.00 9.77 116 LYS A O 1
ATOM 876 N N . ALA A 1 115 ? -17.779 -24.377 22.339 1.00 10.42 117 ALA A N 1
ATOM 877 C CA . ALA A 1 115 ? -17.222 -25.497 21.589 1.00 10.61 117 ALA A CA 1
ATOM 878 C C . ALA A 1 115 ? -16.971 -25.083 20.116 1.00 10.41 117 ALA A C 1
ATOM 879 O O . ALA A 1 115 ? -15.962 -25.460 19.526 1.00 8.92 117 ALA A O 1
ATOM 881 N N . ALA A 1 116 ? -17.873 -24.275 19.551 1.00 8.90 118 ALA A N 1
ATOM 882 C CA . ALA A 1 116 ? -17.734 -23.813 18.168 1.00 9.59 118 ALA A CA 1
ATOM 883 C C . ALA A 1 116 ? -16.519 -22.919 18.026 1.00 9.21 118 ALA A C 1
ATOM 884 O O . ALA A 1 116 ? -15.766 -23.055 17.061 1.00 7.94 118 ALA A O 1
ATOM 886 N N . ILE A 1 117 ? -16.347 -22.008 18.994 1.00 8.29 119 ILE A N 1
ATOM 887 C CA . ILE A 1 117 ? -15.220 -21.086 19.009 1.00 8.62 119 ILE A CA 1
ATOM 888 C C . ILE A 1 117 ? -13.885 -21.826 19.131 1.00 8.66 119 ILE A C 1
ATOM 889 O O . ILE A 1 117 ? -12.959 -21.578 18.343 1.00 7.91 119 ILE A O 1
ATOM 894 N N . ASN A 1 118 ? -13.783 -22.721 20.120 1.00 9.19 120 ASN A N 1
ATOM 895 C CA . ASN A 1 118 ? -12.603 -23.581 20.272 1.00 9.50 120 ASN A CA 1
ATOM 896 C C . ASN A 1 118 ? -12.304 -24.397 19.001 1.00 9.94 120 ASN A C 1
ATOM 897 O O . ASN A 1 118 ? -11.145 -24.574 18.622 1.00 10.53 120 ASN A O 1
ATOM 902 N N . ALA A 1 119 ? -13.354 -24.877 18.336 1.00 9.67 121 ALA A N 1
ATOM 903 C CA . ALA A 1 119 ? -13.194 -25.685 17.129 1.00 9.92 121 ALA A CA 1
ATOM 904 C C . ALA A 1 119 ? -12.692 -24.782 16.010 1.00 10.12 121 ALA A C 1
ATOM 905 O O . ALA A 1 119 ? -11.823 -25.183 15.231 1.00 10.96 121 ALA A O 1
ATOM 907 N N . GLY A 1 120 ? -13.195 -23.549 15.979 1.00 8.40 122 GLY A N 1
ATOM 908 C CA . GLY A 1 120 ? -12.762 -22.552 15.026 1.00 8.39 122 GLY A CA 1
ATOM 909 C C . GLY A 1 120 ? -11.308 -22.130 15.175 1.00 10.27 122 GLY A C 1
ATOM 910 O O . GLY A 1 120 ? -10.604 -21.911 14.172 1.00 9.14 122 GLY A O 1
ATOM 911 N N . ILE A 1 121 ? -10.858 -21.974 16.408 1.00 10.59 123 ILE A N 1
ATOM 912 C CA . ILE A 1 121 ? -9.496 -21.591 16.721 1.00 10.49 123 ILE A CA 1
ATOM 913 C C . ILE A 1 121 ? -8.500 -22.652 16.265 1.00 9.60 123 ILE A C 1
ATOM 914 O O . ILE A 1 121 ? -7.492 -22.359 15.821 1.00 9.94 123 ILE A O 1
ATOM 919 N N . LYS A 1 122 ? -8.870 -23.885 16.390 1.00 20.00 124 LYS A N 1
ATOM 920 C CA . LYS A 1 122 ? -8.113 -25.026 15.990 1.00 20.00 124 LYS A CA 1
ATOM 921 C C . LYS A 1 122 ? -8.037 -25.189 14.480 1.00 20.00 124 LYS A C 1
ATOM 922 O O . LYS A 1 122 ? -7.047 -25.578 13.938 1.00 9.49 124 LYS A O 1
ATOM 928 N N . GLN A 1 123 ? -9.139 -24.888 13.840 1.00 9.40 125 GLN A N 1
ATOM 929 C CA . GLN A 1 123 ? -9.237 -24.810 12.435 1.00 9.88 125 GLN A CA 1
ATOM 930 C C . GLN A 1 123 ? -8.342 -23.733 11.871 1.00 9.82 125 GLN A C 1
ATOM 931 O O . GLN A 1 123 ? -7.720 -23.956 10.888 1.00 9.45 125 GLN A O 1
ATOM 937 N N . TYR A 1 124 ? -8.311 -22.583 12.526 1.00 9.20 126 TYR A N 1
ATOM 938 C CA . TYR A 1 124 ? -7.534 -21.416 12.096 1.00 9.82 126 TYR A CA 1
ATOM 939 C C . TYR A 1 124 ? -6.048 -21.785 12.107 1.00 10.16 126 TYR A C 1
ATOM 940 O O . TYR A 1 124 ? -5.297 -21.458 11.186 1.00 9.62 126 TYR A O 1
ATOM 949 N N . ASP A 1 125 ? -5.661 -22.508 13.157 1.00 10.56 127 ASP A N 1
ATOM 950 C CA . ASP A 1 125 ? -4.307 -22.986 13.327 1.00 11.52 127 ASP A CA 1
ATOM 951 C C . ASP A 1 125 ? -3.853 -24.007 12.247 1.00 11.68 127 ASP A C 1
ATOM 952 O O . ASP A 1 125 ? -2.757 -23.920 11.748 1.00 12.88 127 ASP A O 1
ATOM 957 N N . LEU A 1 126 ? -4.698 -24.967 11.905 1.00 10.91 128 LEU A N 1
ATOM 958 C CA . LEU A 1 126 ? -4.488 -25.813 10.743 1.00 12.02 128 LEU A CA 1
ATOM 959 C C . LEU A 1 126 ? -4.202 -24.987 9.458 1.00 12.51 128 LEU A C 1
ATOM 960 O O . LEU A 1 126 ? -3.239 -25.240 8.741 1.00 11.29 128 LEU A O 1
ATOM 965 N N . VAL A 1 127 ? -5.073 -24.020 9.178 1.00 11.58 129 VAL A N 1
ATOM 966 C CA . VAL A 1 127 ? -4.991 -23.222 7.971 1.00 11.18 129 VAL A CA 1
ATOM 967 C C . VAL A 1 127 ? -3.695 -22.419 7.905 1.00 11.80 129 VAL A C 1
ATOM 968 O O . VAL A 1 127 ? -2.975 -22.478 6.931 1.00 13.92 129 VAL A O 1
ATOM 972 N N . THR A 1 128 ? -3.398 -21.664 8.942 1.00 12.62 130 THR A N 1
ATOM 973 C CA . THR A 1 128 ? -2.254 -20.758 8.893 1.00 15.31 130 THR A CA 1
ATOM 974 C C . THR A 1 128 ? -0.945 -21.501 9.113 1.00 16.80 130 THR A C 1
ATOM 975 O O . THR A 1 128 ? 0.102 -21.035 8.695 1.00 17.77 130 THR A O 1
ATOM 979 N N . SER A 1 129 ? -1.018 -22.641 9.788 1.00 15.46 131 SER A N 1
ATOM 980 C CA . SER A 1 129 ? 0.136 -23.507 9.934 1.00 16.85 131 SER A CA 1
ATOM 981 C C . SER A 1 129 ? 0.514 -24.063 8.581 1.00 18.41 131 SER A C 1
ATOM 982 O O . SER A 1 129 ? 1.677 -24.089 8.220 1.00 20.26 131 SER A O 1
ATOM 985 N N . LYS A 1 130 ? -0.469 -24.492 7.812 1.00 15.94 132 LYS A N 1
ATOM 986 C CA . LYS A 1 130 ? -0.165 -25.027 6.504 1.00 17.99 132 LYS A CA 1
ATOM 987 C C . LYS A 1 130 ? 0.363 -23.904 5.603 1.00 21.14 132 LYS A C 1
ATOM 988 O O . LYS A 1 130 ? 1.309 -24.078 4.833 1.00 24.60 132 LYS A O 1
ATOM 994 N N . GLU A 1 131 ? -0.255 -22.743 5.696 1.00 19.77 133 GLU A N 1
ATOM 995 C CA . GLU A 1 131 ? 0.200 -21.619 4.902 1.00 23.57 133 GLU A CA 1
ATOM 996 C C . GLU A 1 131 ? 1.603 -21.175 5.311 1.00 24.67 133 GLU A C 1
ATOM 997 O O . GLU A 1 131 ? 2.420 -20.885 4.455 1.00 26.32 133 GLU A O 1
ATOM 1003 N N . GLU A 1 132 ? 1.880 -21.128 6.613 1.00 24.25 134 GLU A N 1
ATOM 1004 C CA . GLU A 1 132 ? 3.170 -20.626 7.082 1.00 26.33 134 GLU A CA 1
ATOM 1005 C C . GLU A 1 132 ? 4.272 -21.574 6.610 1.00 31.28 134 GLU A C 1
ATOM 1006 O O . GLU A 1 132 ? 5.438 -21.195 6.523 1.00 33.64 134 GLU A O 1
ATOM 1012 N N . LEU A 1 133 ? 3.898 -22.801 6.261 1.00 30.46 135 LEU A N 1
ATOM 1013 C CA . LEU A 1 133 ? 4.903 -23.769 5.847 1.00 30.97 135 LEU A CA 1
ATOM 1014 C C . LEU A 1 133 ? 5.015 -23.916 4.343 1.00 30.56 135 LEU A C 1
ATOM 1015 O O . LEU A 1 133 ? 6.012 -24.424 3.854 1.00 36.05 135 LEU A O 1
ATOM 1020 N N . LEU A 1 134 ? 4.006 -23.461 3.611 1.00 29.60 136 LEU A N 1
ATOM 1021 C CA . LEU A 1 134 ? 4.146 -23.268 2.171 1.00 29.08 136 LEU A CA 1
ATOM 1022 C C . LEU A 1 134 ? 4.988 -22.026 1.910 1.00 33.18 136 LEU A C 1
ATOM 1023 O O . LEU A 1 134 ? 5.817 -22.004 1.007 1.00 37.77 136 LEU A O 1
ATOM 1028 N N . LYS A 1 135 ? 4.746 -20.997 2.721 1.00 32.47 137 LYS A N 1
ATOM 1029 C CA . LYS A 1 135 ? 5.335 -19.671 2.583 1.00 35.11 137 LYS A CA 1
ATOM 1030 C C . LYS A 1 135 ? 6.854 -19.691 2.739 1.00 38.48 137 LYS A C 1
ATOM 1031 O O . LYS A 1 135 ? 7.554 -18.883 2.115 1.00 38.18 137 LYS A O 1
ATOM 1037 N N . LYS A 1 136 ? 7.359 -20.614 3.562 1.00 38.72 138 LYS A N 1
ATOM 1038 C CA . LYS A 1 136 ? 8.805 -20.786 3.737 1.00 39.17 138 LYS A CA 1
ATOM 1039 C C . LYS A 1 136 ? 9.419 -22.002 3.010 1.00 42.26 138 LYS A C 1
ATOM 1040 O O . LYS A 1 136 ? 10.642 -22.101 2.905 1.00 45.99 138 LYS A O 1
ATOM 1046 N N . THR A 1 137 ? 8.598 -22.922 2.511 1.00 42.49 139 THR A N 1
ATOM 1047 C CA . THR A 1 137 ? 9.140 -24.190 2.011 1.00 43.77 139 THR A CA 1
ATOM 1048 C C . THR A 1 137 ? 8.092 -25.102 1.354 1.00 43.96 139 THR A C 1
ATOM 1049 O O . THR A 1 137 ? 8.408 -25.880 0.439 1.00 42.80 139 THR A O 1
ATOM 1051 N N . LEU B 1 3 ? -0.929 -36.017 -2.340 1.00 30.60 5 LEU B N 1
ATOM 1052 C CA . LEU B 1 3 ? -2.341 -35.671 -2.120 1.00 30.19 5 LEU B CA 1
ATOM 1053 C C . LEU B 1 3 ? -3.247 -36.905 -2.038 1.00 26.06 5 LEU B C 1
ATOM 1054 O O . LEU B 1 3 ? -3.459 -37.569 -3.066 1.00 28.99 5 LEU B O 1
ATOM 1059 N N . ASN B 1 4 ? -3.782 -37.210 -0.850 1.00 18.42 6 ASN B N 1
ATOM 1060 C CA . ASN B 1 4 ? -4.682 -38.372 -0.695 1.00 18.25 6 ASN B CA 1
ATOM 1061 C C . ASN B 1 4 ? -6.017 -38.181 -1.426 1.00 16.24 6 ASN B C 1
ATOM 1062 O O . ASN B 1 4 ? -6.854 -37.377 -1.011 1.00 14.25 6 ASN B O 1
ATOM 1067 N N . GLU B 1 5 ? -6.233 -38.919 -2.508 1.00 14.73 7 GLU B N 1
ATOM 1068 C CA . GLU B 1 5 ? -7.525 -38.823 -3.198 1.00 15.88 7 GLU B CA 1
ATOM 1069 C C . GLU B 1 5 ? -8.339 -40.123 -3.196 1.00 11.22 7 GLU B C 1
ATOM 1070 O O . GLU B 1 5 ? -9.069 -40.415 -4.133 1.00 11.56 7 GLU B O 1
ATOM 1076 N N . ARG B 1 6 ? -8.218 -40.875 -2.122 1.00 11.28 8 ARG B N 1
ATOM 1077 C CA . ARG B 1 6 ? -8.951 -42.122 -1.956 1.00 10.80 8 ARG B CA 1
ATOM 1078 C C . ARG B 1 6 ? -10.233 -41.843 -1.176 1.00 8.99 8 ARG B C 1
ATOM 1079 O O . ARG B 1 6 ? -10.228 -41.289 -0.095 1.00 9.61 8 ARG B O 1
ATOM 1087 N N . ILE B 1 7 ? -11.356 -42.172 -1.760 1.00 9.26 9 ILE B N 1
ATOM 1088 C CA . ILE B 1 7 ? -12.614 -41.831 -1.133 1.00 8.65 9 ILE B CA 1
ATOM 1089 C C . ILE B 1 7 ? -13.499 -43.042 -0.976 1.00 8.82 9 ILE B C 1
ATOM 1090 O O . ILE B 1 7 ? -13.383 -44.023 -1.718 1.00 10.53 9 ILE B O 1
ATOM 1095 N N . LEU B 1 8 ? -14.343 -43.001 0.038 1.00 9.19 10 LEU B N 1
ATOM 1096 C CA . LEU B 1 8 ? -15.186 -44.130 0.349 1.00 9.27 10 LEU B CA 1
ATOM 1097 C C . LEU B 1 8 ? -16.630 -43.685 0.343 1.00 9.14 10 LEU B C 1
ATOM 1098 O O . LEU B 1 8 ? -16.995 -42.728 1.029 1.00 9.59 10 LEU B O 1
ATOM 1103 N N . LEU B 1 9 ? -17.429 -44.365 -0.472 1.00 9.15 11 LEU B N 1
ATOM 1104 C CA . LEU B 1 9 ? -18.847 -44.100 -0.582 1.00 10.14 11 LEU B CA 1
ATOM 1105 C C . LEU B 1 9 ? -19.635 -45.241 0.038 1.00 11.24 11 LEU B C 1
ATOM 1106 O O . LEU B 1 9 ? -19.417 -46.418 -0.285 1.00 11.56 11 LEU B O 1
ATOM 1111 N N . VAL B 1 10 ? -20.559 -44.874 0.919 1.00 10.79 12 VAL B N 1
ATOM 1112 C CA . VAL B 1 10 ? -21.348 -45.835 1.650 1.00 12.67 12 VAL B CA 1
ATOM 1113 C C . VAL B 1 10 ? -22.837 -45.548 1.465 1.00 14.66 12 VAL B C 1
ATOM 1114 O O . VAL B 1 10 ? -23.375 -44.543 1.929 1.00 16.74 12 VAL B O 1
ATOM 1118 N N . ASP B 1 11 ? -23.499 -46.452 0.778 1.00 14.49 13 ASP B N 1
ATOM 1119 C CA . ASP B 1 11 ? -24.913 -46.329 0.575 1.00 19.02 13 ASP B CA 1
ATOM 1120 C C . ASP B 1 11 ? -25.483 -47.708 0.296 1.00 18.14 13 ASP B C 1
ATOM 1121 O O . ASP B 1 11 ? -24.867 -48.570 -0.332 1.00 17.48 13 ASP B O 1
ATOM 1126 N N . ASP B 1 12 ? -26.664 -47.869 0.853 1.00 19.62 14 ASP B N 1
ATOM 1127 C CA . ASP B 1 12 ? -27.613 -48.936 0.649 1.00 22.47 14 ASP B CA 1
ATOM 1128 C C . ASP B 1 12 ? -27.902 -49.321 -0.829 1.00 22.27 14 ASP B C 1
ATOM 1129 O O . ASP B 1 12 ? -27.975 -50.491 -1.178 1.00 22.10 14 ASP B O 1
ATOM 1134 N N . ASP B 1 13 ? -28.066 -48.318 -1.686 1.00 19.99 15 ASP B N 1
ATOM 1135 C CA . ASP B 1 13 ? -28.622 -48.502 -3.020 1.00 19.26 15 ASP B CA 1
ATOM 1136 C C . ASP B 1 13 ? -27.536 -48.576 -4.107 1.00 16.75 15 ASP B C 1
ATOM 1137 O O . ASP B 1 13 ? -26.841 -47.600 -4.349 1.00 17.46 15 ASP B O 1
ATOM 1142 N N . TYR B 1 14 ? -27.384 -49.745 -4.738 1.00 15.52 16 TYR B N 1
ATOM 1143 C CA . TYR B 1 14 ? -26.303 -49.977 -5.713 1.00 17.32 16 TYR B CA 1
ATOM 1144 C C . TYR B 1 14 ? -26.458 -49.119 -6.974 1.00 15.62 16 TYR B C 1
ATOM 1145 O O . TYR B 1 14 ? -25.473 -48.709 -7.580 1.00 14.49 16 TYR B O 1
ATOM 1154 N N . SER B 1 15 ? -27.699 -48.868 -7.359 1.00 14.37 17 SER B N 1
ATOM 1155 C CA . SER B 1 15 ? -27.966 -47.991 -8.479 1.00 17.72 17 SER B CA 1
ATOM 1156 C C . SER B 1 15 ? -27.306 -46.600 -8.309 1.00 16.41 17 SER B C 1
ATOM 1157 O O . SER B 1 15 ? -26.723 -46.070 -9.242 1.00 17.27 17 SER B O 1
ATOM 1160 N N . LEU B 1 16 ? -27.392 -46.030 -7.112 1.00 16.84 18 LEU B N 1
ATOM 1161 C CA . LEU B 1 16 ? -26.767 -44.743 -6.795 1.00 16.82 18 LEU B CA 1
ATOM 1162 C C . LEU B 1 16 ? -25.250 -44.852 -6.580 1.00 14.70 18 LEU B C 1
ATOM 1163 O O . LEU B 1 16 ? -24.500 -43.976 -6.959 1.00 17.26 18 LEU B O 1
ATOM 1168 N N . LEU B 1 17 ? -24.796 -45.921 -5.969 1.00 12.77 19 LEU B N 1
ATOM 1169 C CA . LEU B 1 17 ? -23.373 -46.201 -5.935 1.00 13.93 19 LEU B CA 1
ATOM 1170 C C . LEU B 1 17 ? -22.686 -46.260 -7.325 1.00 14.29 19 LEU B C 1
ATOM 1171 O O . LEU B 1 17 ? -21.608 -45.686 -7.511 1.00 14.47 19 LEU B O 1
ATOM 1176 N N . ASN B 1 18 ? -23.275 -47.001 -8.268 1.00 14.07 20 ASN B N 1
ATOM 1177 C CA . ASN B 1 18 ? -22.748 -47.092 -9.621 1.00 13.98 20 ASN B CA 1
ATOM 1178 C C . ASN B 1 18 ? -22.694 -45.744 -10.323 1.00 14.59 20 ASN B C 1
ATOM 1179 O O . ASN B 1 18 ? -21.766 -45.483 -11.063 1.00 14.76 20 ASN B O 1
ATOM 1184 N N . THR B 1 19 ? -23.701 -44.900 -10.110 1.00 13.94 21 THR B N 1
ATOM 1185 C CA . THR B 1 19 ? -23.756 -43.642 -10.825 1.00 13.97 21 THR B CA 1
ATOM 1186 C C . THR B 1 19 ? -22.684 -42.716 -10.306 1.00 13.15 21 THR B C 1
ATOM 1187 O O . THR B 1 19 ? -21.966 -42.102 -11.083 1.00 14.57 21 THR B O 1
ATOM 1191 N N . LEU B 1 20 ? -22.562 -42.653 -8.985 1.00 13.45 22 LEU B N 1
ATOM 1192 C CA . LEU B 1 20 ? -21.494 -41.897 -8.341 1.00 12.73 22 LEU B CA 1
ATOM 1193 C C . LEU B 1 20 ? -20.092 -42.442 -8.618 1.00 12.51 22 LEU B C 1
ATOM 1194 O O . LEU B 1 20 ? -19.184 -41.678 -8.905 1.00 13.00 22 LEU B O 1
ATOM 1199 N N . LYS B 1 21 ? -19.891 -43.750 -8.553 1.00 13.27 23 LYS B N 1
ATOM 1200 C CA . LYS B 1 21 ? -18.542 -44.262 -8.835 1.00 15.18 23 LYS B CA 1
ATOM 1201 C C . LYS B 1 21 ? -18.128 -43.980 -10.297 1.00 12.72 23 LYS B C 1
ATOM 1202 O O . LYS B 1 21 ? -16.956 -43.762 -10.591 1.00 12.24 23 LYS B O 1
ATOM 1208 N N . ARG B 1 22 ? -19.094 -43.990 -11.202 1.00 13.35 24 ARG B N 1
ATOM 1209 C CA . ARG B 1 22 ? -18.809 -43.757 -12.610 1.00 13.88 24 ARG B CA 1
ATOM 1210 C C . ARG B 1 22 ? -18.342 -42.354 -12.822 1.00 13.69 24 ARG B C 1
ATOM 1211 O O . ARG B 1 22 ? -17.408 -42.116 -13.571 1.00 13.45 24 ARG B O 1
ATOM 1219 N N . ASN B 1 23 ? -19.038 -41.407 -12.207 1.00 15.51 25 ASN B N 1
ATOM 1220 C CA . ASN B 1 23 ? -18.692 -40.014 -12.432 1.00 15.81 25 ASN B CA 1
ATOM 1221 C C . ASN B 1 23 ? -17.458 -39.605 -11.644 1.00 14.35 25 ASN B C 1
ATOM 1222 O O . ASN B 1 23 ? -16.579 -38.927 -12.188 1.00 14.05 25 ASN B O 1
ATOM 1227 N N . LEU B 1 24 ? -17.347 -40.094 -10.410 1.00 10.77 26 LEU B N 1
ATOM 1228 C CA . LEU B 1 24 ? -16.281 -39.649 -9.524 1.00 11.76 26 LEU B CA 1
ATOM 1229 C C . LEU B 1 24 ? -14.927 -40.274 -9.833 1.00 13.39 26 LEU B C 1
ATOM 1230 O O . LEU B 1 24 ? -13.882 -39.684 -9.506 1.00 12.12 26 LEU B O 1
ATOM 1235 N N . SER B 1 25 ? -14.952 -41.434 -10.492 1.00 11.55 27 SER B N 1
ATOM 1236 C CA . SER B 1 25 ? -13.732 -42.156 -10.848 1.00 11.65 27 SER B CA 1
ATOM 1237 C C . SER B 1 25 ? -12.866 -41.440 -11.867 1.00 11.27 27 SER B C 1
ATOM 1238 O O . SER B 1 25 ? -11.704 -41.780 -12.040 1.00 11.31 27 SER B O 1
ATOM 1241 N N . PHE B 1 26 ? -13.430 -40.473 -12.575 1.00 11.26 28 PHE B N 1
ATOM 1242 C CA . PHE B 1 26 ? -12.622 -39.715 -13.510 1.00 11.00 28 PHE B CA 1
ATOM 1243 C C . PHE B 1 26 ? -11.640 -38.839 -12.690 1.00 12.03 28 PHE B C 1
ATOM 1244 O O . PHE B 1 26 ? -10.506 -38.611 -13.106 1.00 12.32 28 PHE B O 1
ATOM 1252 N N . ASP B 1 27 ? -12.077 -38.390 -11.510 1.00 10.59 29 ASP B N 1
ATOM 1253 C CA . ASP B 1 27 ? -11.289 -37.474 -10.662 1.00 11.64 29 ASP B CA 1
ATOM 1254 C C . ASP B 1 27 ? -10.676 -38.127 -9.425 1.00 12.29 29 ASP B C 1
ATOM 1255 O O . ASP B 1 27 ? -9.669 -37.662 -8.933 1.00 13.61 29 ASP B O 1
ATOM 1260 N N . PHE B 1 28 ? -11.281 -39.201 -8.927 1.00 11.78 30 PHE B N 1
ATOM 1261 C CA . PHE B 1 28 ? -10.875 -39.765 -7.644 1.00 12.54 30 PHE B CA 1
ATOM 1262 C C . PHE B 1 28 ? -10.707 -41.285 -7.691 1.00 13.18 30 PHE B C 1
ATOM 1263 O O . PHE B 1 28 ? -11.171 -41.950 -8.600 1.00 14.09 30 PHE B O 1
ATOM 1271 N N . GLU B 1 29 ? -10.013 -41.820 -6.703 1.00 13.18 31 GLU B N 1
ATOM 1272 C CA . GLU B 1 29 ? -9.926 -43.248 -6.506 1.00 13.46 31 GLU B CA 1
ATOM 1273 C C . GLU B 1 29 ? -11.091 -43.679 -5.587 1.00 12.10 31 GLU B C 1
ATOM 1274 O O . GLU B 1 29 ? -11.088 -43.416 -4.365 1.00 10.75 31 GLU B O 1
ATOM 1280 N N . VAL B 1 30 ? -12.104 -44.310 -6.169 1.00 9.90 32 VAL B N 1
ATOM 1281 C CA . VAL B 1 30 ? -13.347 -44.536 -5.450 1.00 9.69 32 VAL B CA 1
ATOM 1282 C C . VAL B 1 30 ? -13.553 -45.991 -5.034 1.00 12.24 32 VAL B C 1
ATOM 1283 O O . VAL B 1 30 ? -13.390 -46.886 -5.831 1.00 14.13 32 VAL B O 1
ATOM 1287 N N . THR B 1 31 ? -13.903 -46.196 -3.763 1.00 11.80 33 THR B N 1
ATOM 1288 C CA . THR B 1 31 ? -14.357 -47.463 -3.241 1.00 11.71 33 THR B CA 1
ATOM 1289 C C . THR B 1 31 ? -15.819 -47.335 -2.767 1.00 11.98 33 THR B C 1
ATOM 1290 O O . THR B 1 31 ? -16.203 -46.293 -2.225 1.00 11.23 33 THR B O 1
ATOM 1294 N N . THR B 1 32 ? -16.611 -48.393 -2.991 1.00 11.69 34 THR B N 1
ATOM 1295 C CA . THR B 1 32 ? -18.017 -48.474 -2.615 1.00 10.74 34 THR B CA 1
ATOM 1296 C C . THR B 1 32 ? -18.287 -49.633 -1.634 1.00 11.31 34 THR B C 1
ATOM 1297 O O . THR B 1 32 ? -17.678 -50.696 -1.735 1.00 10.10 34 THR B O 1
ATOM 1301 N N . CYS B 1 33 ? -19.192 -49.367 -0.682 1.00 12.19 35 CYS B N 1
ATOM 1302 C CA . CYS B 1 33 ? -19.697 -50.309 0.313 1.00 13.57 35 CYS B CA 1
ATOM 1303 C C . CYS B 1 33 ? -21.198 -50.151 0.429 1.00 13.25 35 CYS B C 1
ATOM 1304 O O . CYS B 1 33 ? -21.698 -49.052 0.375 1.00 13.15 35 CYS B O 1
ATOM 1307 N N . GLU B 1 34 ? -21.915 -51.250 0.621 1.00 15.75 36 GLU B N 1
ATOM 1308 C CA . GLU B 1 34 ? -23.375 -51.213 0.681 1.00 15.98 36 GLU B CA 1
ATOM 1309 C C . GLU B 1 34 ? -23.945 -51.005 2.110 1.00 15.40 36 GLU B C 1
ATOM 1310 O O . GLU B 1 34 ? -25.147 -50.903 2.297 1.00 15.39 36 GLU B O 1
ATOM 1316 N N . SER B 1 35 ? -23.094 -50.955 3.121 1.00 13.90 37 SER B N 1
ATOM 1317 C CA . SER B 1 35 ? -23.620 -50.876 4.472 1.00 15.69 37 SER B CA 1
ATOM 1318 C C . SER B 1 35 ? -22.609 -50.384 5.500 1.00 13.69 37 SER B C 1
ATOM 1319 O O . SER B 1 35 ? -21.418 -50.294 5.201 1.00 12.12 37 SER B O 1
ATOM 1322 N N . GLY B 1 36 ? -23.107 -50.082 6.704 1.00 12.31 38 GLY B N 1
ATOM 1323 C CA . GLY B 1 36 ? -22.291 -49.714 7.853 1.00 12.11 38 GLY B CA 1
ATOM 1324 C C . GLY B 1 36 ? -21.179 -50.667 8.266 1.00 11.29 38 GLY B C 1
ATOM 1325 O O . GLY B 1 36 ? -20.008 -50.292 8.275 1.00 10.61 38 GLY B O 1
ATOM 1326 N N . PRO B 1 37 ? -21.537 -51.904 8.632 1.00 12.85 39 PRO B N 1
ATOM 1327 C CA . PRO B 1 37 ? -20.574 -52.991 8.931 1.00 13.49 39 PRO B CA 1
ATOM 1328 C C . PRO B 1 37 ? -19.585 -53.257 7.775 1.00 12.29 39 PRO B C 1
ATOM 1329 O O . PRO B 1 37 ? -18.409 -53.521 7.991 1.00 11.90 39 PRO B O 1
ATOM 1333 N N . GLU B 1 38 ? -20.082 -53.206 6.551 1.00 11.41 40 GLU B N 1
ATOM 1334 C CA . GLU B 1 38 ? -19.220 -53.326 5.393 1.00 13.84 40 GLU B CA 1
ATOM 1335 C C . GLU B 1 38 ? -18.223 -52.135 5.307 1.00 12.95 40 GLU B C 1
ATOM 1336 O O . GLU B 1 38 ? -17.028 -52.331 5.045 1.00 11.23 40 GLU B O 1
ATOM 1342 N N . ALA B 1 39 ? -18.699 -50.922 5.605 1.00 11.32 41 ALA B N 1
ATOM 1343 C CA . ALA B 1 39 ? -17.823 -49.752 5.664 1.00 10.19 41 ALA B CA 1
ATOM 1344 C C . ALA B 1 39 ? -16.774 -49.853 6.778 1.00 11.00 41 ALA B C 1
ATOM 1345 O O . ALA B 1 39 ? -15.588 -49.605 6.540 1.00 10.30 41 ALA B O 1
ATOM 1347 N N . LEU B 1 40 ? -17.213 -50.220 7.985 1.00 10.28 42 LEU B N 1
ATOM 1348 C CA . LEU B 1 40 ? -16.293 -50.416 9.099 1.00 10.52 42 LEU B CA 1
ATOM 1349 C C . LEU B 1 40 ? -15.207 -51.467 8.839 1.00 11.83 42 LEU B C 1
ATOM 1350 O O . LEU B 1 40 ? -14.050 -51.227 9.161 1.00 11.26 42 LEU B O 1
ATOM 1355 N N . ALA B 1 41 ? -15.568 -52.602 8.224 1.00 12.30 43 ALA B N 1
ATOM 1356 C CA . ALA B 1 41 ? -14.564 -53.580 7.777 1.00 13.46 43 ALA B CA 1
ATOM 1357 C C . ALA B 1 41 ? -13.606 -52.961 6.756 1.00 12.49 43 ALA B C 1
ATOM 1358 O O . ALA B 1 41 ? -12.392 -53.108 6.848 1.00 13.38 43 ALA B O 1
ATOM 1360 N N . CYS B 1 42 ? -14.150 -52.239 5.796 1.00 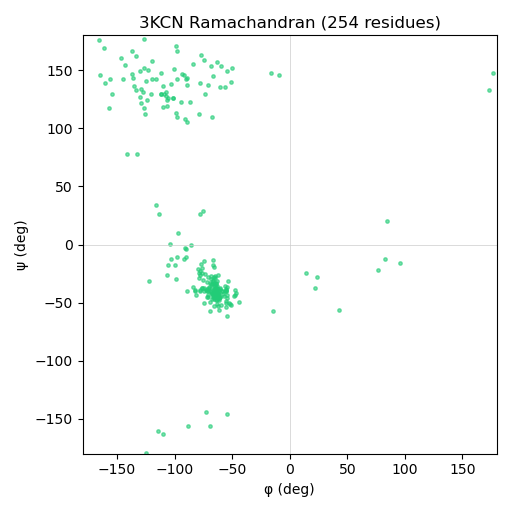11.69 44 CYS B N 1
ATOM 1361 C CA . CYS B 1 42 ? -13.299 -51.715 4.758 1.00 13.53 44 CYS B CA 1
ATOM 1362 C C . CYS B 1 42 ? -12.310 -50.707 5.308 1.00 12.97 44 CYS B C 1
ATOM 1363 O O . CYS B 1 42 ? -11.183 -50.654 4.876 1.00 13.24 44 CYS B O 1
ATOM 1366 N N . ILE B 1 43 ? -12.739 -49.921 6.288 1.00 14.43 45 ILE B N 1
ATOM 1367 C CA . ILE B 1 43 ? -11.870 -48.921 6.909 1.00 12.67 45 ILE B CA 1
ATOM 1368 C C . ILE B 1 43 ? -10.780 -49.556 7.778 1.00 15.08 45 ILE B C 1
ATOM 1369 O O . ILE B 1 43 ? -9.649 -49.081 7.725 1.00 15.50 45 ILE B O 1
ATOM 1374 N N . LYS B 1 44 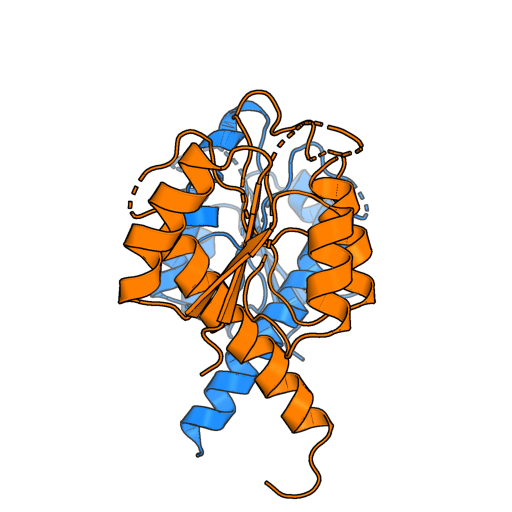? -11.083 -50.618 8.554 1.00 14.53 46 LYS B N 1
ATOM 1375 C CA . LYS B 1 44 ? -10.015 -51.303 9.335 1.00 15.74 46 LYS B CA 1
ATOM 1376 C C . LYS B 1 44 ? -8.872 -51.807 8.459 1.00 14.56 46 LYS B C 1
ATOM 1377 O O . LYS B 1 44 ? -7.702 -51.669 8.799 1.00 16.25 46 LYS B O 1
ATOM 1383 N N . LYS B 1 45 ? -9.212 -52.418 7.341 1.00 12.10 47 LYS B N 1
ATOM 1384 C CA . LYS B 1 45 ? -8.194 -53.100 6.559 1.00 15.33 47 LYS B CA 1
ATOM 1385 C C . LYS B 1 45 ? -7.529 -52.239 5.466 1.00 19.09 47 LYS B C 1
ATOM 1386 O O . LYS B 1 45 ? -6.505 -52.635 4.917 1.00 22.07 47 LYS B O 1
ATOM 1392 N N . SER B 1 46 ? -8.082 -51.072 5.141 1.00 15.39 48 SER B N 1
ATOM 1393 C CA . SER B 1 46 ? -7.526 -50.323 4.027 1.00 14.23 48 SER B CA 1
ATOM 1394 C C . SER B 1 46 ? -6.575 -49.251 4.505 1.00 14.18 48 SER B C 1
ATOM 1395 O O . SER B 1 46 ? -6.506 -48.961 5.686 1.00 15.81 48 SER B O 1
ATOM 1398 N N . ASP B 1 47 ? -5.817 -48.702 3.568 1.00 15.11 49 ASP B N 1
ATOM 1399 C CA . ASP B 1 47 ? -5.147 -47.424 3.736 1.00 14.77 49 ASP B CA 1
ATOM 1400 C C . ASP B 1 47 ? -6.207 -46.345 3.999 1.00 12.74 49 ASP B C 1
ATOM 1401 O O . ASP B 1 47 ? -7.368 -46.489 3.611 1.00 11.38 49 ASP B O 1
ATOM 1406 N N . PRO B 1 48 ? -5.817 -45.276 4.681 1.00 11.15 50 PRO B N 1
ATOM 1407 C CA . PRO B 1 48 ? -6.752 -44.230 5.110 1.00 10.70 50 PRO B CA 1
ATOM 1408 C C . PRO B 1 48 ? -7.442 -43.582 3.920 1.00 11.08 50 PRO B C 1
ATOM 1409 O O . PRO B 1 48 ? -6.817 -43.271 2.941 1.00 11.94 50 PRO B O 1
ATOM 1413 N N . PHE B 1 49 ? -8.739 -43.379 4.029 1.00 10.98 51 PHE B N 1
ATOM 1414 C CA . PHE B 1 49 ? -9.493 -42.618 3.081 1.00 8.76 51 PHE B CA 1
ATOM 1415 C C . PHE B 1 49 ? -9.460 -41.167 3.532 1.00 10.91 51 PHE B C 1
ATOM 1416 O O . PHE B 1 49 ? -9.574 -40.866 4.738 1.00 10.81 51 PHE B O 1
ATOM 1424 N N . SER B 1 50 ? -9.272 -40.260 2.588 1.00 9.67 52 SER B N 1
ATOM 1425 C CA . SER B 1 50 ? -9.309 -38.860 2.925 1.00 9.41 52 SER B CA 1
ATOM 1426 C C . SER B 1 50 ? -10.749 -38.444 3.164 1.00 8.24 52 SER B C 1
ATOM 1427 O O . SER B 1 50 ? -11.026 -37.614 4.017 1.00 8.02 52 SER B O 1
ATOM 1430 N N . VAL B 1 51 ? -11.664 -38.998 2.384 1.00 8.48 53 VAL B N 1
ATOM 1431 C CA . VAL B 1 51 ? -13.078 -38.623 2.477 1.00 8.21 53 VAL B CA 1
ATOM 1432 C C . VAL B 1 51 ? -13.987 -39.842 2.490 1.00 7.26 53 VAL B C 1
ATOM 1433 O O . VAL B 1 51 ? -13.804 -40.773 1.719 1.00 7.82 53 VAL B O 1
ATOM 1437 N N . ILE B 1 52 ? -14.934 -39.828 3.423 1.00 8.19 54 ILE B N 1
ATOM 1438 C CA . ILE B 1 52 ? -15.903 -40.894 3.583 1.00 8.31 54 ILE B CA 1
ATOM 1439 C C . ILE B 1 52 ? -17.316 -40.346 3.527 1.00 8.58 54 ILE B C 1
ATOM 1440 O O . ILE B 1 52 ? -17.693 -39.481 4.309 1.00 8.10 54 ILE B O 1
ATOM 1453 N N . VAL B 1 54 ? -21.422 -41.038 3.695 1.00 11.49 56 VAL B N 1
ATOM 1454 C CA . VAL B 1 54 ? -22.403 -41.987 4.197 1.00 14.09 56 VAL B CA 1
ATOM 1455 C C . VAL B 1 54 ? -23.854 -41.529 4.033 1.00 16.33 56 VAL B C 1
ATOM 1456 O O . VAL B 1 54 ? -24.231 -40.404 4.341 1.00 17.07 56 VAL B O 1
ATOM 1460 N N . ASP B 1 55 ? -24.672 -42.434 3.530 1.00 20.05 57 ASP B N 1
ATOM 1461 C CA . ASP B 1 55 ? -26.098 -42.203 3.442 1.00 21.64 57 ASP B CA 1
ATOM 1462 C C . ASP B 1 55 ? -26.720 -42.202 4.855 1.00 22.36 57 ASP B C 1
ATOM 1463 O O . ASP B 1 55 ? -26.312 -42.963 5.718 1.00 21.25 57 ASP B O 1
ATOM 1476 N N . ARG B 1 57 ? -30.141 -42.871 5.798 1.00 26.73 59 ARG B N 1
ATOM 1477 C CA . ARG B 1 57 ? -31.051 -43.987 5.983 1.00 27.37 59 ARG B CA 1
ATOM 1478 C C . ARG B 1 57 ? -30.490 -45.234 5.321 1.00 27.94 59 ARG B C 1
ATOM 1479 O O . ARG B 1 57 ? -30.356 -45.318 4.092 1.00 26.73 59 ARG B O 1
ATOM 1495 N N . PRO B 1 59 ? -30.747 -49.656 6.285 1.00 24.84 61 PRO B N 1
ATOM 1496 C CA . PRO B 1 59 ? -31.238 -50.696 7.189 1.00 25.69 61 PRO B CA 1
ATOM 1497 C C . PRO B 1 59 ? -30.151 -51.131 8.183 1.00 22.67 61 PRO B C 1
ATOM 1498 O O . PRO B 1 59 ? -28.977 -51.195 7.823 1.00 24.19 61 PRO B O 1
ATOM 1502 N N . GLY B 1 60 ? -30.546 -51.405 9.422 1.00 24.43 62 GLY B N 1
ATOM 1503 C CA . GLY B 1 60 ? -29.639 -51.951 10.425 1.00 25.62 62 GLY B CA 1
ATOM 1504 C C . GLY B 1 60 ? -28.722 -51.003 11.201 1.00 29.55 62 GLY B C 1
ATOM 1505 O O . GLY B 1 60 ? -28.650 -51.078 12.438 1.00 36.74 62 GLY B O 1
ATOM 1514 N N . GLU B 1 62 ? -27.482 -46.776 10.819 1.00 23.69 64 GLU B N 1
ATOM 1515 C CA . GLU B 1 62 ? -27.685 -45.544 10.105 1.00 22.23 64 GLU B CA 1
ATOM 1516 C C . GLU B 1 62 ? -26.403 -44.741 9.979 1.00 17.24 64 GLU B C 1
ATOM 1517 O O . GLU B 1 62 ? -25.468 -44.962 10.729 1.00 17.23 64 GLU B O 1
ATOM 1523 N N . GLY B 1 63 ? -26.378 -43.816 9.023 1.00 17.49 65 GLY B N 1
ATOM 1524 C CA . GLY B 1 63 ? -25.211 -42.997 8.739 1.00 16.78 65 GLY B CA 1
ATOM 1525 C C . GLY B 1 63 ? -24.566 -42.360 9.961 1.00 15.44 65 GLY B C 1
ATOM 1526 O O . GLY B 1 63 ? -23.337 -42.370 10.127 1.00 12.79 65 GLY B O 1
ATOM 1527 N N . THR B 1 64 ? -25.376 -41.813 10.852 1.00 16.10 66 THR B N 1
ATOM 1528 C CA . THR B 1 64 ? -24.746 -41.142 11.964 1.00 17.62 66 THR B CA 1
ATOM 1529 C C . THR B 1 64 ? -23.900 -42.102 12.823 1.00 17.10 66 THR B C 1
ATOM 1530 O O . THR B 1 64 ? -22.743 -41.796 13.143 1.00 15.94 66 THR B O 1
ATOM 1534 N N . GLU B 1 65 ? -24.449 -43.269 13.154 1.00 15.30 67 GLU B N 1
ATOM 1535 C CA . GLU B 1 65 ? -23.703 -44.255 13.947 1.00 16.73 67 GLU B CA 1
ATOM 1536 C C . GLU B 1 65 ? -22.438 -44.701 13.209 1.00 15.04 67 GLU B C 1
ATOM 1537 O O . GLU B 1 65 ? -21.376 -44.875 13.819 1.00 13.97 67 GLU B O 1
ATOM 1543 N N . VAL B 1 66 ? -22.556 -44.864 11.894 1.00 13.51 68 VAL B N 1
ATOM 1544 C CA . VAL B 1 66 ? -21.420 -45.275 11.075 1.00 13.76 68 VAL B CA 1
ATOM 1545 C C . VAL B 1 66 ? -20.289 -44.249 11.178 1.00 11.41 68 VAL B C 1
ATOM 1546 O O . VAL B 1 66 ? -19.128 -44.603 11.338 1.00 10.45 68 VAL B O 1
ATOM 1550 N N . ILE B 1 67 ? -20.636 -42.972 11.087 1.00 12.03 69 ILE B N 1
ATOM 1551 C CA . ILE B 1 67 ? -19.617 -41.927 11.191 1.00 11.89 69 ILE B CA 1
ATOM 1552 C C . ILE B 1 67 ? -18.938 -41.920 12.550 1.00 10.07 69 ILE B C 1
ATOM 1553 O O . ILE B 1 67 ? -17.722 -41.889 12.625 1.00 9.55 69 ILE B O 1
ATOM 1558 N N . GLN B 1 68 ? -19.715 -41.966 13.621 1.00 10.38 70 GLN B N 1
ATOM 1559 C CA . GLN B 1 68 ? -19.088 -41.978 14.937 1.00 12.34 70 GLN B CA 1
ATOM 1560 C C . GLN B 1 68 ? -18.309 -43.264 15.274 1.00 12.09 70 GLN B C 1
ATOM 1561 O O . GLN B 1 68 ? -17.328 -43.212 16.010 1.00 12.47 70 GLN B O 1
ATOM 1567 N N . LYS B 1 69 ? -18.679 -44.401 14.687 1.00 12.49 71 LYS B N 1
ATOM 1568 C CA . LYS B 1 69 ? -17.831 -45.588 14.813 1.00 12.27 71 LYS B CA 1
ATOM 1569 C C . LYS B 1 69 ? -16.553 -45.488 13.969 1.00 12.41 71 LYS B C 1
ATOM 1570 O O . LYS B 1 69 ? -15.449 -45.875 14.422 1.00 14.25 71 LYS B O 1
ATOM 1576 N N . ALA B 1 70 ? -16.691 -44.935 12.765 1.00 10.78 72 ALA B N 1
ATOM 1577 C CA . ALA B 1 70 ? -15.556 -44.713 11.868 1.00 10.27 72 ALA B CA 1
ATOM 1578 C C . ALA B 1 70 ? -14.542 -43.682 12.401 1.00 9.68 72 ALA B C 1
ATOM 1579 O O . ALA B 1 70 ? -13.349 -43.846 12.244 1.00 9.59 72 ALA B O 1
ATOM 1581 N N . ARG B 1 71 ? -15.020 -42.623 13.034 1.00 10.19 73 ARG B N 1
ATOM 1582 C CA . ARG B 1 71 ? -14.139 -41.659 13.721 1.00 10.87 73 ARG B CA 1
ATOM 1583 C C . ARG B 1 71 ? -13.154 -42.257 14.742 1.00 11.39 73 ARG B C 1
ATOM 1584 O O . ARG B 1 71 ? -12.054 -41.716 14.916 1.00 11.92 73 ARG B O 1
ATOM 1592 N N . LEU B 1 72 ? -13.522 -43.359 15.408 1.00 11.00 74 LEU B N 1
ATOM 1593 C CA . LEU B 1 72 ? -12.569 -44.036 16.317 1.00 10.75 74 LEU B CA 1
ATOM 1594 C C . LEU B 1 72 ? -11.530 -44.924 15.612 1.00 10.34 74 LEU B C 1
ATOM 1595 O O . LEU B 1 72 ? -10.443 -45.104 16.121 1.00 11.26 74 LEU B O 1
ATOM 1600 N N . ILE B 1 73 ? -11.867 -45.483 14.453 1.00 10.66 75 ILE B N 1
ATOM 1601 C CA . ILE B 1 73 ? -10.902 -46.199 13.608 1.00 10.28 75 ILE B CA 1
ATOM 1602 C C . ILE B 1 73 ? -10.034 -45.290 12.690 1.00 10.93 75 ILE B C 1
ATOM 1603 O O . ILE B 1 73 ? -8.846 -45.557 12.491 1.00 11.09 75 ILE B O 1
ATOM 1608 N N . SER B 1 74 ? -10.640 -44.254 12.108 1.00 10.48 76 SER B N 1
ATOM 1609 C CA . SER B 1 74 ? -9.981 -43.353 11.136 1.00 10.86 76 SER B CA 1
ATOM 1610 C C . SER B 1 74 ? -10.259 -41.876 11.509 1.00 10.28 76 SER B C 1
ATOM 1611 O O . SER B 1 74 ? -11.120 -41.252 10.926 1.00 9.18 76 SER B O 1
ATOM 1614 N N . PRO B 1 75 ? -9.550 -41.333 12.522 1.00 12.97 77 PRO B N 1
ATOM 1615 C CA . PRO B 1 75 ? -9.824 -39.985 13.090 1.00 11.35 77 PRO B CA 1
ATOM 1616 C C . PRO B 1 75 ? -9.558 -38.784 12.151 1.00 10.88 77 PRO B C 1
ATOM 1617 O O . PRO B 1 75 ? -10.233 -37.752 12.254 1.00 10.58 77 PRO B O 1
ATOM 1621 N N . ASN B 1 76 ? -8.589 -38.898 11.250 1.00 10.25 78 ASN B N 1
ATOM 1622 C CA . ASN B 1 76 ? -8.286 -37.773 10.381 1.00 10.57 78 ASN B CA 1
ATOM 1623 C C . ASN B 1 76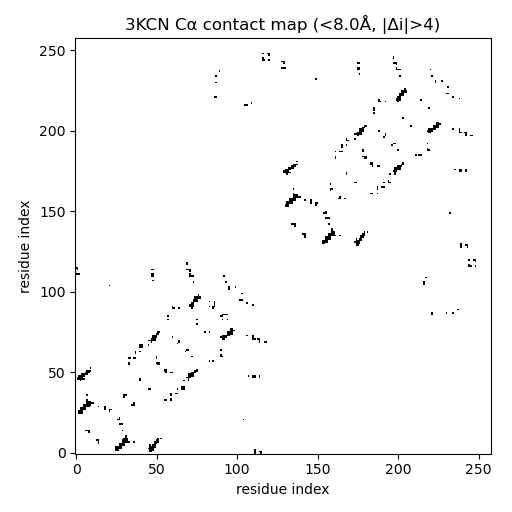 ? -9.259 -37.658 9.222 1.00 10.35 78 ASN B C 1
ATOM 1624 O O . ASN B 1 76 ? -9.363 -36.587 8.617 1.00 8.36 78 ASN B O 1
ATOM 1629 N N . SER B 1 77 ? -9.936 -38.764 8.893 1.00 9.85 79 SER B N 1
ATOM 1630 C CA . SER B 1 77 ? -10.820 -38.792 7.733 1.00 9.48 79 SER B CA 1
ATOM 1631 C C . SER B 1 77 ? -11.825 -37.649 7.862 1.00 9.71 79 SER B C 1
ATOM 1632 O O . SER B 1 77 ? -12.214 -37.285 8.968 1.00 9.22 79 SER B O 1
ATOM 1635 N N . VAL B 1 78 ? -12.251 -37.117 6.717 1.00 8.90 80 VAL B N 1
ATOM 1636 C CA . VAL B 1 78 ? -13.294 -36.120 6.638 1.00 8.27 80 VAL B CA 1
ATOM 1637 C C . VAL B 1 78 ? -14.579 -36.800 6.219 1.00 9.11 80 VAL B C 1
ATOM 1638 O O . VAL B 1 78 ? -14.608 -37.518 5.210 1.00 9.08 80 VAL B O 1
ATOM 1642 N N . TYR B 1 79 ? -15.631 -36.592 7.008 1.00 8.40 81 TYR B N 1
ATOM 1643 C CA . TYR B 1 79 ? -16.886 -37.316 6.836 1.00 9.37 81 TYR B CA 1
ATOM 1644 C C . TYR B 1 79 ? -17.963 -36.431 6.257 1.00 11.17 81 TYR B C 1
ATOM 1645 O O . TYR B 1 79 ? -18.229 -35.358 6.775 1.00 12.90 81 TYR B O 1
ATOM 1654 N N . LEU B 1 80 ? -18.585 -36.904 5.188 1.00 11.44 82 LEU B N 1
ATOM 1655 C CA . LEU B 1 80 ? -19.635 -36.178 4.493 1.00 13.26 82 LEU B CA 1
ATOM 1656 C C . LEU B 1 80 ? -20.899 -36.978 4.672 1.00 13.07 82 LEU B C 1
ATOM 1657 O O . LEU B 1 80 ? -20.861 -38.193 4.702 1.00 13.64 82 LEU B O 1
ATOM 1670 N N . LEU B 1 82 ? -24.784 -37.828 3.340 1.00 18.92 84 LEU B N 1
ATOM 1671 C CA . LEU B 1 82 ? -25.872 -37.732 2.371 1.00 22.73 84 LEU B CA 1
ATOM 1672 C C . LEU B 1 82 ? -27.197 -37.991 3.067 1.00 23.78 84 LEU B C 1
ATOM 1673 O O . LEU B 1 82 ? -27.430 -39.089 3.563 1.00 25.36 84 LEU B O 1
ATOM 1678 N N . THR B 1 83 ? -28.077 -36.992 3.082 1.00 23.90 85 THR B N 1
ATOM 1679 C CA . THR B 1 83 ? -29.427 -37.071 3.623 1.00 26.38 85 THR B CA 1
ATOM 1680 C C . THR B 1 83 ? -30.543 -36.395 2.772 1.00 32.85 85 THR B C 1
ATOM 1681 O O . THR B 1 83 ? -30.337 -35.415 2.130 1.00 32.63 85 THR B O 1
ATOM 1685 N N . GLY B 1 84 ? -31.735 -36.961 2.789 1.00 37.02 86 GLY B N 1
ATOM 1686 C CA . GLY B 1 84 ? -32.924 -36.305 2.316 1.00 34.48 86 GLY B CA 1
ATOM 1687 C C . GLY B 1 84 ? -33.240 -35.154 3.218 1.00 35.44 86 GLY B C 1
ATOM 1688 O O . GLY B 1 84 ? -32.996 -35.231 4.356 1.00 34.05 86 GLY B O 1
ATOM 1689 N N . ASN B 1 85 ? -33.757 -34.070 2.703 1.00 20.00 87 ASN B N 1
ATOM 1690 C CA . ASN B 1 85 ? -33.897 -32.902 3.537 1.00 20.00 87 ASN B CA 1
ATOM 1691 C C . ASN B 1 85 ? -34.907 -33.103 4.654 1.00 20.00 87 ASN B C 1
ATOM 1692 O O . ASN B 1 85 ? -34.982 -32.381 5.596 1.00 39.50 87 ASN B O 1
ATOM 1697 N N . GLN B 1 86 ? -35.647 -34.160 4.501 1.00 41.15 88 GLN B N 1
ATOM 1698 C CA . GLN B 1 86 ? -36.602 -34.631 5.434 1.00 41.02 88 GLN B CA 1
ATOM 1699 C C . GLN B 1 86 ? -35.964 -35.255 6.696 1.00 42.49 88 GLN B C 1
ATOM 1700 O O . GLN B 1 86 ? -36.507 -35.139 7.765 1.00 42.29 88 GLN B O 1
ATOM 1706 N N . ASP B 1 87 ? -34.795 -35.878 6.552 1.00 42.20 89 ASP B N 1
ATOM 1707 C CA . ASP B 1 87 ? -34.051 -36.479 7.651 1.00 40.46 89 ASP B CA 1
ATOM 1708 C C . ASP B 1 87 ? -32.982 -35.613 8.186 1.00 39.68 89 ASP B C 1
ATOM 1709 O O . ASP B 1 87 ? -32.189 -36.098 8.905 1.00 44.06 89 ASP B O 1
ATOM 1714 N N . LEU B 1 88 ? -32.920 -34.359 7.801 1.00 37.55 90 LEU B N 1
ATOM 1715 C CA . LEU B 1 88 ? -31.764 -33.535 8.068 1.00 38.90 90 LEU B CA 1
ATOM 1716 C C . LEU B 1 88 ? -31.561 -33.041 9.484 1.00 40.29 90 LEU B C 1
ATOM 1717 O O . LEU B 1 88 ? -30.507 -33.139 10.016 1.00 42.26 90 LEU B O 1
ATOM 1722 N N . THR B 1 89 ? -32.574 -32.471 10.073 1.00 41.32 91 THR B N 1
ATOM 1723 C CA . THR B 1 89 ? -32.487 -32.038 11.461 1.00 42.14 91 THR B CA 1
ATOM 1724 C C . THR B 1 89 ? -32.386 -33.221 12.422 1.00 44.37 91 THR B C 1
ATOM 1725 O O . THR B 1 89 ? -31.798 -33.095 13.494 1.00 43.31 91 THR B O 1
ATOM 1729 N N . THR B 1 90 ? -32.963 -34.362 12.046 1.00 41.97 92 THR B N 1
ATOM 1730 C CA . THR B 1 90 ? -32.739 -35.600 12.797 1.00 45.63 92 THR B CA 1
ATOM 1731 C C . THR B 1 90 ? -31.245 -35.962 12.842 1.00 41.38 92 THR B C 1
ATOM 1732 O O . THR B 1 90 ? -30.727 -36.396 13.862 1.00 37.76 92 THR B O 1
ATOM 1736 N N . ALA B 1 91 ? -30.559 -35.758 11.727 1.00 39.52 93 ALA B N 1
ATOM 1737 C CA . ALA B 1 91 ? -29.151 -36.091 11.634 1.00 42.58 93 ALA B CA 1
ATOM 1738 C C . ALA B 1 91 ? -28.331 -35.063 12.377 1.00 38.81 93 ALA B C 1
ATOM 1739 O O . ALA B 1 91 ? -27.281 -35.380 12.942 1.00 37.35 93 ALA B O 1
ATOM 1749 N N . GLU B 1 93 ? -29.370 -33.205 15.108 1.00 40.21 95 GLU B N 1
ATOM 1750 C CA . GLU B 1 93 ? -29.597 -33.432 16.538 1.00 41.53 95 GLU B CA 1
ATOM 1751 C C . GLU B 1 93 ? -28.804 -34.656 16.996 1.00 35.47 95 GLU B C 1
ATOM 1752 O O . GLU B 1 93 ? -28.232 -34.664 18.077 1.00 34.24 95 GLU B O 1
ATOM 1758 N N . ALA B 1 94 ? -28.735 -35.661 16.131 1.00 36.60 96 ALA B N 1
ATOM 1759 C CA . ALA B 1 94 ? -27.991 -36.892 16.400 1.00 34.10 96 ALA B CA 1
ATOM 1760 C C . ALA B 1 94 ? -26.457 -36.786 16.234 1.00 33.94 96 ALA B C 1
ATOM 1761 O O . ALA B 1 94 ? -25.720 -37.557 16.848 1.00 31.57 96 ALA B O 1
ATOM 1763 N N . VAL B 1 95 ? -25.963 -35.865 15.401 1.00 34.97 97 VAL B N 1
ATOM 1764 C CA . VAL B 1 95 ? -24.507 -35.629 15.375 1.00 32.95 97 VAL B CA 1
ATOM 1765 C C . VAL B 1 95 ? -24.063 -34.571 16.386 1.00 33.65 97 VAL B C 1
ATOM 1766 O O . VAL B 1 95 ? -24.754 -33.560 16.633 1.00 34.10 97 VAL B O 1
ATOM 1770 N N . ASN B 1 96 ? -22.894 -34.826 16.960 1.00 27.81 98 ASN B N 1
ATOM 1771 C CA . ASN B 1 96 ? -22.241 -33.862 17.815 1.00 25.27 98 ASN B CA 1
ATOM 1772 C C . ASN B 1 96 ? -21.145 -33.129 17.051 1.00 24.35 98 ASN B C 1
ATOM 1773 O O . ASN B 1 96 ? -20.555 -33.638 16.088 1.00 25.64 98 ASN B O 1
ATOM 1778 N N . GLU B 1 97 ? -20.909 -31.903 17.457 1.00 25.56 99 GLU B N 1
ATOM 1779 C CA . GLU B 1 97 ? -20.087 -31.013 16.677 1.00 25.32 99 GLU B CA 1
ATOM 1780 C C . GLU B 1 97 ? -18.749 -31.691 16.306 1.00 25.14 99 GLU B C 1
ATOM 1781 O O . GLU B 1 97 ? -18.184 -32.440 17.105 1.00 22.45 99 GLU B O 1
ATOM 1787 N N . GLY B 1 98 ? -18.299 -31.464 15.067 1.00 24.23 100 GLY B N 1
ATOM 1788 C CA . GLY B 1 98 ? -17.009 -31.944 14.596 1.00 21.25 100 GLY B CA 1
ATOM 1789 C C . GLY B 1 98 ? -17.052 -33.259 13.840 1.00 22.06 100 GLY B C 1
ATOM 1790 O O . GLY B 1 98 ? -16.088 -33.628 13.150 1.00 22.16 100 GLY B O 1
ATOM 1791 N N . GLN B 1 99 ? -18.156 -33.985 13.967 1.00 19.15 101 GLN B N 1
ATOM 1792 C CA . GLN B 1 99 ? -18.214 -35.309 13.380 1.00 16.21 101 GLN B CA 1
ATOM 1793 C C . GLN B 1 99 ? -18.536 -35.267 11.901 1.00 14.78 101 GLN B C 1
ATOM 1794 O O . GLN B 1 99 ? -17.917 -35.971 11.134 1.00 15.50 101 GLN B O 1
ATOM 1800 N N . VAL B 1 100 ? -19.487 -34.438 11.493 1.00 14.51 102 VAL B N 1
ATOM 1801 C CA . VAL B 1 100 ? -19.795 -34.283 10.089 1.00 13.71 102 VAL B CA 1
ATOM 1802 C C . VAL B 1 100 ? -19.284 -32.950 9.550 1.00 15.70 102 VAL B C 1
ATOM 1803 O O . VAL B 1 100 ? -19.628 -31.890 10.077 1.00 16.73 102 VAL B O 1
ATOM 1807 N N . PHE B 1 101 ? -18.469 -33.019 8.494 1.00 14.78 103 PHE B N 1
ATOM 1808 C CA . PHE B 1 101 ? -17.850 -31.852 7.857 1.00 14.63 103 PHE B CA 1
ATOM 1809 C C . PHE B 1 101 ? -18.829 -31.115 6.973 1.00 15.39 103 PHE B C 1
ATOM 1810 O O . PHE B 1 101 ? -18.827 -29.878 6.951 1.00 16.87 103 PHE B O 1
ATOM 1818 N N . ARG B 1 102 ? -19.658 -31.875 6.253 1.00 14.95 104 ARG B N 1
ATOM 1819 C CA . ARG B 1 102 ? -20.606 -31.337 5.271 1.00 15.48 104 ARG B CA 1
ATOM 1820 C C . ARG B 1 102 ? -21.810 -32.289 5.087 1.00 17.46 104 ARG B C 1
ATOM 1821 O O . ARG B 1 102 ? -21.644 -33.490 4.864 1.00 17.67 104 ARG B O 1
ATOM 1829 N N . PHE B 1 103 ? -23.023 -31.766 5.183 1.00 18.72 105 PHE B N 1
ATOM 1830 C CA . PHE B 1 103 ? -24.196 -32.528 4.768 1.00 20.03 105 PHE B CA 1
ATOM 1831 C C . PHE B 1 103 ? -24.505 -32.220 3.330 1.00 21.13 105 PHE B C 1
ATOM 1832 O O . PHE B 1 103 ? -24.361 -31.079 2.877 1.00 23.35 105 PHE B O 1
ATOM 1840 N N . LEU B 1 104 ? -24.999 -33.231 2.635 1.00 21.19 106 LEU B N 1
ATOM 1841 C CA . LEU B 1 104 ? -25.509 -33.059 1.295 1.00 23.10 106 LEU B CA 1
ATOM 1842 C C . LEU B 1 104 ? -26.938 -33.563 1.179 1.00 26.05 106 LEU B C 1
ATOM 1843 O O . LEU B 1 104 ? -27.313 -34.596 1.740 1.00 24.07 106 LEU B O 1
ATOM 1848 N N . ASN B 1 105 ? -27.726 -32.814 0.425 1.00 30.24 107 ASN B N 1
ATOM 1849 C CA . ASN B 1 105 ? -29.114 -33.141 0.156 1.00 32.21 107 ASN B CA 1
ATOM 1850 C C . ASN B 1 105 ? -29.279 -34.226 -0.908 1.00 32.33 107 ASN B C 1
ATOM 1851 O O . ASN B 1 105 ? -28.557 -34.222 -1.896 1.00 32.77 107 ASN B O 1
ATOM 1856 N N . LYS B 1 106 ? -30.211 -35.159 -0.704 1.00 32.44 108 LYS B N 1
ATOM 1857 C CA . LYS B 1 106 ? -30.636 -36.062 -1.780 1.00 31.91 108 LYS B CA 1
ATOM 1858 C C . LYS B 1 106 ? -31.980 -35.579 -2.302 1.00 36.30 108 LYS B C 1
ATOM 1859 O O . LYS B 1 106 ? -32.844 -35.186 -1.505 1.00 37.30 108 LYS B O 1
ATOM 1865 N N . PRO B 1 107 ? -32.166 -35.601 -3.639 1.00 37.10 109 PRO B N 1
ATOM 1866 C CA . PRO B 1 107 ? -31.120 -35.944 -4.608 1.00 37.82 109 PRO B CA 1
ATOM 1867 C C . PRO B 1 107 ? -30.153 -34.772 -4.724 1.00 36.20 109 PRO B C 1
ATOM 1868 O O . PRO B 1 107 ? -30.512 -33.644 -4.380 1.00 37.21 109 PRO B O 1
ATOM 1872 N N . CYS B 1 108 ? -28.938 -35.017 -5.187 1.00 35.08 110 CYS B N 1
ATOM 1873 C CA . CYS B 1 108 ? -27.944 -33.938 -5.178 1.00 38.60 110 CYS B CA 1
ATOM 1874 C C . CYS B 1 108 ? -27.261 -33.748 -6.510 1.00 30.94 110 CYS B C 1
ATOM 1875 O O . CYS B 1 108 ? -26.820 -34.726 -7.110 1.00 32.30 110 CYS B O 1
ATOM 1878 N N . GLN B 1 109 ? -27.152 -32.497 -6.964 1.00 30.63 111 GLN B N 1
ATOM 1879 C CA . GLN B 1 109 ? -26.376 -32.207 -8.176 1.00 31.08 111 GLN B CA 1
ATOM 1880 C C . GLN B 1 109 ? -24.941 -32.751 -8.046 1.00 25.63 111 GLN B C 1
ATOM 1881 O O . GLN B 1 109 ? -24.255 -32.529 -7.036 1.00 22.68 111 GLN B O 1
ATOM 1895 N N . SER B 1 111 ? -22.348 -31.655 -9.118 1.00 17.33 113 SER B N 1
ATOM 1896 C CA . SER B 1 111 ? -21.310 -30.650 -8.888 1.00 15.80 113 SER B CA 1
ATOM 1897 C C . SER B 1 111 ? -21.223 -30.198 -7.434 1.00 14.36 113 SER B C 1
ATOM 1898 O O . SER B 1 111 ? -20.160 -29.828 -6.974 1.00 15.39 113 SER B O 1
ATOM 1901 N N . ASP B 1 112 ? -22.327 -30.251 -6.703 1.00 16.68 114 ASP B N 1
ATOM 1902 C CA . ASP B 1 112 ? -22.285 -30.077 -5.242 1.00 17.20 114 ASP B CA 1
ATOM 1903 C C . ASP B 1 112 ? -21.486 -31.198 -4.566 1.00 14.93 114 ASP B C 1
ATOM 1904 O O . ASP B 1 112 ? -20.729 -30.959 -3.617 1.00 13.39 114 ASP B O 1
ATOM 1909 N N . ILE B 1 113 ? -21.670 -32.414 -5.079 1.00 14.86 115 ILE B N 1
ATOM 1910 C CA . ILE B 1 113 ? -20.921 -33.590 -4.650 1.00 15.13 115 ILE B CA 1
ATOM 1911 C C . ILE B 1 113 ? -19.401 -33.489 -4.879 1.00 12.19 115 ILE B C 1
ATOM 1912 O O . ILE B 1 113 ? -18.652 -33.620 -3.940 1.00 11.05 115 ILE B O 1
ATOM 1917 N N . LYS B 1 114 ? -18.963 -33.251 -6.121 1.00 14.45 116 LYS B N 1
ATOM 1918 C CA . LYS B 1 114 ? -17.548 -32.979 -6.426 1.00 13.84 116 LYS B CA 1
ATOM 1919 C C . LYS B 1 114 ? -16.989 -31.824 -5.592 1.00 10.99 116 LYS B C 1
ATOM 1920 O O . LYS B 1 114 ? -15.837 -31.863 -5.190 1.00 10.90 116 LYS B O 1
ATOM 1926 N N . ALA B 1 115 ? -17.786 -30.796 -5.325 1.00 10.59 117 ALA B N 1
ATOM 1927 C CA . ALA B 1 115 ? -17.266 -29.652 -4.577 1.00 9.55 117 ALA B CA 1
ATOM 1928 C C . ALA B 1 115 ? -17.034 -30.004 -3.094 1.00 9.72 117 ALA B C 1
ATOM 1929 O O . ALA B 1 115 ? -16.033 -29.624 -2.492 1.00 8.41 117 ALA B O 1
ATOM 1931 N N . ALA B 1 116 ? -17.962 -30.769 -2.533 1.00 10.18 118 ALA B N 1
ATOM 1932 C CA . ALA B 1 116 ? -17.858 -31.244 -1.167 1.00 9.19 118 ALA B CA 1
ATOM 1933 C C . ALA B 1 116 ? -16.626 -32.123 -0.989 1.00 9.00 118 ALA B C 1
ATOM 1934 O O . ALA B 1 116 ? -15.863 -31.926 -0.046 1.00 7.18 118 ALA B O 1
ATOM 1936 N N . ILE B 1 117 ? -16.425 -33.051 -1.938 1.00 9.46 119 ILE B N 1
ATOM 1937 C CA . ILE B 1 117 ? -15.318 -33.995 -1.929 1.00 8.38 119 ILE B CA 1
ATOM 1938 C C . ILE B 1 117 ? -13.956 -33.322 -2.093 1.00 8.18 119 ILE B C 1
ATOM 1939 O O . ILE B 1 117 ? -13.056 -33.551 -1.286 1.00 8.18 119 ILE B O 1
ATOM 1944 N N . ASN B 1 118 ? -13.791 -32.512 -3.131 1.00 8.20 120 ASN B N 1
ATOM 1945 C CA . ASN B 1 118 ? -12.606 -31.630 -3.195 1.00 9.27 120 ASN B CA 1
ATOM 1946 C C . ASN B 1 118 ? -12.321 -30.850 -1.859 1.00 8.85 120 ASN B C 1
ATOM 1947 O O . ASN B 1 118 ? -11.173 -30.729 -1.425 1.00 9.40 120 ASN B O 1
ATOM 1952 N N . ALA B 1 119 ? -13.364 -30.330 -1.218 1.00 8.23 121 ALA B N 1
ATOM 1953 C CA . ALA B 1 119 ? -13.199 -29.539 0.001 1.00 9.39 121 ALA B CA 1
ATOM 1954 C C . ALA B 1 119 ? -12.757 -30.432 1.149 1.00 8.86 121 ALA B C 1
ATOM 1955 O O . ALA B 1 119 ? -11.983 -30.005 1.970 1.00 9.41 121 ALA B O 1
ATOM 1957 N N . GLY B 1 120 ? -13.270 -31.666 1.184 1.00 8.44 122 GLY B N 1
ATOM 1958 C CA . GLY B 1 120 ? -12.873 -32.680 2.132 1.00 8.36 122 GLY B CA 1
ATOM 1959 C C . GLY B 1 120 ? -11.385 -33.015 1.980 1.00 10.04 122 GLY B C 1
ATOM 1960 O O . GLY B 1 120 ? -10.657 -33.080 2.983 1.00 9.30 122 GLY B O 1
ATOM 1961 N N . ILE B 1 121 ? -10.944 -33.210 0.728 1.00 9.44 123 ILE B N 1
ATOM 1962 C CA . ILE B 1 121 ? -9.574 -33.612 0.391 1.00 9.95 123 ILE B CA 1
ATOM 1963 C C . ILE B 1 121 ? -8.594 -32.540 0.878 1.00 9.91 123 ILE B C 1
ATOM 1964 O O . ILE B 1 121 ? -7.609 -32.847 1.514 1.00 11.01 123 ILE B O 1
ATOM 1969 N N . LYS B 1 122 ? -8.886 -31.284 0.575 1.00 9.43 124 LYS B N 1
ATOM 1970 C CA . LYS B 1 122 ? -8.131 -30.141 1.074 1.00 9.54 124 LYS B CA 1
ATOM 1971 C C . LYS B 1 122 ? -8.161 -30.049 2.609 1.00 10.81 124 LYS B C 1
ATOM 1972 O O . LYS B 1 122 ? -7.161 -29.664 3.255 1.00 11.00 124 LYS B O 1
ATOM 1978 N N . GLN B 1 123 ? -9.312 -30.379 3.197 1.00 9.82 125 GLN B N 1
ATOM 1979 C CA . GLN B 1 123 ? -9.404 -30.408 4.647 1.00 10.04 125 GLN B CA 1
ATOM 1980 C C . GLN B 1 123 ? -8.502 -31.518 5.231 1.00 9.67 125 GLN B C 1
ATOM 1981 O O . GLN B 1 123 ? -7.722 -31.271 6.159 1.00 8.99 125 GLN B O 1
ATOM 1987 N N . TYR B 1 124 ? -8.594 -32.716 4.643 1.00 9.34 126 TYR B N 1
ATOM 1988 C CA . TYR B 1 124 ? -7.761 -33.837 5.014 1.00 8.97 126 TYR B CA 1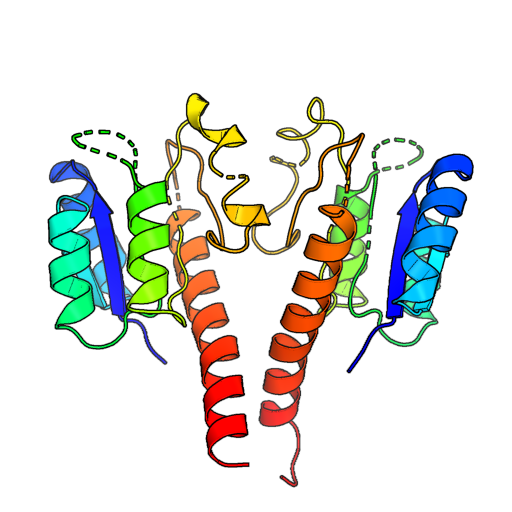
ATOM 1989 C C . TYR B 1 124 ? -6.268 -33.504 4.918 1.00 10.26 126 TYR B C 1
ATOM 1990 O O . TYR B 1 124 ? -5.470 -33.925 5.762 1.00 9.85 126 TYR B O 1
ATOM 1999 N N . ASP B 1 125 ? -5.898 -32.748 3.889 1.00 10.09 127 ASP B N 1
ATOM 2000 C CA . ASP B 1 125 ? -4.521 -32.326 3.756 1.00 11.83 127 ASP B CA 1
ATOM 2001 C C . ASP B 1 125 ? -4.047 -31.371 4.876 1.00 12.43 127 ASP B C 1
ATOM 2002 O O . ASP B 1 125 ? -2.914 -31.491 5.342 1.00 12.53 127 ASP B O 1
ATOM 2007 N N . LEU B 1 126 ? -4.901 -30.436 5.287 1.00 11.14 128 LEU B N 1
ATOM 2008 C CA . LEU B 1 126 ? -4.620 -29.542 6.433 1.00 11.00 128 LEU B CA 1
ATOM 2009 C C . LEU B 1 126 ? -4.386 -30.337 7.749 1.00 12.48 128 LEU B C 1
ATOM 2010 O O . LEU B 1 126 ? -3.377 -30.142 8.438 1.00 11.55 128 LEU B O 1
ATOM 2015 N N . VAL B 1 127 ? -5.332 -31.227 8.073 1.00 11.62 129 VAL B N 1
ATOM 2016 C CA . VAL B 1 127 ? -5.294 -32.056 9.277 1.00 11.32 129 VAL B CA 1
ATOM 2017 C C . VAL B 1 127 ? -3.986 -32.871 9.348 1.00 14.53 129 VAL B C 1
ATOM 2018 O O . VAL B 1 127 ? -3.247 -32.782 10.341 1.00 16.22 129 VAL B O 1
ATOM 2022 N N . THR B 1 128 ? -3.682 -33.631 8.294 1.00 12.37 130 THR B N 1
ATOM 2023 C CA . THR B 1 128 ? -2.546 -34.541 8.320 1.00 14.04 130 THR B CA 1
ATOM 2024 C C . THR B 1 128 ? -1.214 -33.831 8.152 1.00 17.13 130 THR B C 1
ATOM 2025 O O . THR B 1 128 ? -0.178 -34.336 8.561 1.00 20.33 130 THR B O 1
ATOM 2029 N N . SER B 1 129 ? -1.237 -32.669 7.523 1.00 16.11 131 SER B N 1
ATOM 2030 C CA . SER B 1 129 ? -0.049 -31.846 7.461 1.00 16.36 131 SER B CA 1
ATOM 2031 C C . SER B 1 129 ? 0.346 -31.354 8.852 1.00 18.46 131 SER B C 1
ATOM 2032 O O . SER B 1 129 ? 1.518 -31.362 9.208 1.00 21.96 131 SER B O 1
ATOM 2035 N N . LYS B 1 130 ? -0.635 -30.922 9.638 1.00 17.02 132 LYS B N 1
ATOM 2036 C CA . LYS B 1 130 ? -0.364 -30.446 10.991 1.00 18.80 132 LYS B CA 1
ATOM 2037 C C . LYS B 1 130 ? 0.154 -31.589 11.852 1.00 18.75 132 LYS B C 1
ATOM 2038 O O . LYS B 1 130 ? 1.082 -31.414 12.622 1.00 19.81 132 LYS B O 1
ATOM 2044 N N . GLU B 1 131 ? -0.457 -32.756 11.696 1.00 19.51 133 GLU B N 1
ATOM 2045 C CA . GLU B 1 131 ? -0.114 -33.941 12.478 1.00 22.82 133 GLU B CA 1
ATOM 2046 C C . GLU B 1 131 ? 1.324 -34.421 12.218 1.00 25.60 133 GLU B C 1
ATOM 2047 O O . GLU B 1 131 ? 1.986 -34.908 13.132 1.00 27.38 133 GLU B O 1
ATOM 2053 N N . GLU B 1 132 ? 1.824 -34.274 10.992 1.00 22.40 134 GLU B N 1
ATOM 2054 C CA . GLU B 1 132 ? 3.206 -34.658 10.750 1.00 25.85 134 GLU B CA 1
ATOM 2055 C C . GLU B 1 132 ? 4.216 -33.652 11.317 1.00 28.02 134 GLU B C 1
ATOM 2056 O O . GLU B 1 132 ? 5.303 -34.041 11.730 1.00 28.71 134 GLU B O 1
ATOM 2062 N N . LEU B 1 133 ? 3.843 -32.395 11.372 1.00 25.03 135 LEU B N 1
ATOM 2063 C CA . LEU B 1 133 ? 4.654 -31.359 11.927 1.00 25.78 135 LEU B CA 1
ATOM 2064 C C . LEU B 1 133 ? 4.842 -31.607 13.366 1.00 26.59 135 LEU B C 1
ATOM 2065 O O . LEU B 1 133 ? 5.805 -31.272 13.918 1.00 29.94 135 LEU B O 1
ATOM 2070 N N . LEU B 1 134 ? 3.887 -32.240 13.973 1.00 27.70 136 LEU B N 1
ATOM 2071 C CA . LEU B 1 134 ? 3.924 -32.456 15.366 1.00 26.93 136 LEU B CA 1
ATOM 2072 C C . LEU B 1 134 ? 4.611 -33.744 15.709 1.00 27.32 136 LEU B C 1
ATOM 2073 O O . LEU B 1 134 ? 4.869 -33.988 16.835 1.00 27.85 136 LEU B O 1
ATOM 2078 N N . LYS B 1 135 ? 4.873 -34.575 14.736 1.00 20.00 137 LYS B N 1
ATOM 2079 C CA . LYS B 1 135 ? 5.518 -35.814 15.038 1.00 20.00 137 LYS B CA 1
ATOM 2080 C C . LYS B 1 135 ? 6.862 -36.122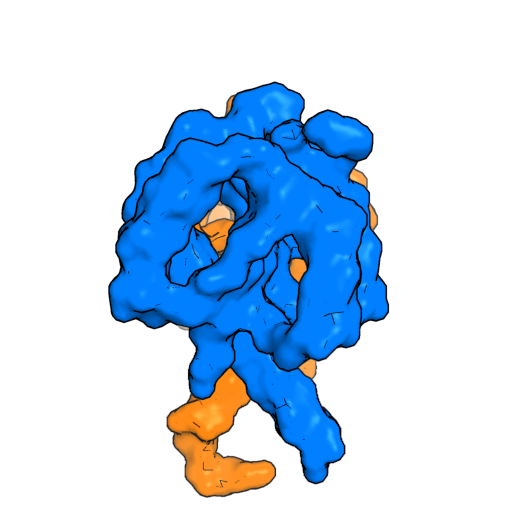 14.345 1.00 20.00 137 LYS B C 1
ATOM 2081 O O . LYS B 1 135 ? 7.706 -36.728 14.896 1.00 26.67 137 LYS B O 1
ATOM 2087 N N . LYS B 1 136 ? 7.050 -35.631 13.143 1.00 30.74 138 LYS B N 1
ATOM 2088 C CA . LYS B 1 136 ? 8.251 -35.896 12.409 1.00 29.22 138 LYS B CA 1
ATOM 2089 C C . LYS B 1 136 ? 9.455 -35.204 12.941 1.00 31.19 138 LYS B C 1
ATOM 2090 O O . LYS B 1 136 ? 9.401 -34.079 13.318 1.00 32.34 138 LYS B O 1
ATOM 2096 N N . THR B 1 137 ? 10.538 -35.948 12.980 1.00 31.13 139 THR B N 1
ATOM 2097 C CA . THR B 1 137 ? 11.789 -35.563 13.559 1.00 33.79 139 THR B CA 1
ATOM 2098 C C . THR B 1 137 ? 12.611 -34.746 12.548 1.00 31.02 139 THR B C 1
ATOM 2099 O O . THR B 1 137 ? 13.307 -33.830 12.906 1.00 28.94 139 THR B O 1
ATOM 2103 N N . PHE B 1 138 ? 12.524 -35.114 11.292 1.00 28.00 140 PHE B N 1
ATOM 2104 C CA . PHE B 1 138 ? 13.311 -34.457 10.249 1.00 26.18 140 PHE B CA 1
ATOM 2105 C C . PHE B 1 138 ? 12.402 -33.676 9.318 1.00 29.70 140 PHE B C 1
ATOM 2106 O O . PHE B 1 138 ? 11.400 -34.202 8.829 1.00 31.67 140 PHE B O 1
ATOM 2114 N N . ALA B 1 139 ? 12.744 -32.414 9.085 1.00 28.75 141 ALA B N 1
ATOM 2115 C CA . ALA B 1 139 ? 11.902 -31.535 8.280 1.00 28.50 141 ALA B CA 1
ATOM 2116 C C . ALA B 1 139 ? 12.172 -31.723 6.788 1.00 28.13 141 ALA B C 1
ATOM 2117 O O . ALA B 1 139 ? 11.630 -30.991 5.959 1.00 28.30 141 ALA B O 1
#

CATH classification: 3.40.50.2300

Organism: Rhodopirellula baltica (strain DSM 10527 / NCIMB 13988 / SH1) (NCBI:txid243090)

Secondary structure (DSSP, 8-state):
---EEEEE-S-HHHHHHHHHHHTTTSEEEEESSHHHHHHHHHHSPPPSB-------HHHHHHHHHHH-SS-B---B-GGGTTT--HHHHT--S---BSS---HHHHHHHHHHHHHHHHHHHHHHHHH-/---EEEEE-S-HHHHHHHHHHHTTTSEEEEESSHHHHHHHHHHSPPPSB-------HHHHHHHHHHH-TT-B---EEGGGTTT---SPTTS-S---EES---HHHHHHHHHHHHHHHHHHHHHHTT-S--

Foldseek 3Di:
DAQEEEEEAQDVVVVVVCCVVCVVPGHYDYDNDLVRVLVDCQPDDAHLEYYEPVVHDLVSLVSVCVRHVLHAYEEDEPVCVVVCVCVVVVSHVYYAYPPHDVNVVVVSVVSNVSSCVRVVVVVVVVPD/DAFEEEEEAQDVVVVVVVCVVCVVPGNYDYDNDLVRVLVCLQPDDAHLEYAEPPVHDLVSQVVSCVSHVLHAYEEYAPVCPVVNCSDDPPRHPYYAHPPHDVVVVVVSVVSNVSSCVSVVVVCVVPDDDD

Nearest PDB structures (foldseek):
  3kcn-assembly1_A  TM=1.005E+00  e=1.726E-23  Rhodopirellula baltica
  5m7p-assembly1_B  TM=8.712E-01  e=9.177E-07  Brucella abortus str. 2308 A
  1nxo-assembly1_A-2  TM=8.739E-01  e=8.069E-05  Streptococcus pneumoniae TIGR4
  3eq2-assembly1_A  TM=8.348E-01  e=7.555E-05  Pseudomonas aeruginosa
  3eod-assembly1_A  TM=8.318E-01  e=1.781E-03  Escherichia coli K-12

InterPro domains:
  IPR001789 Signal transduction response regulator, receiver domain [PF00072] (9-120)
  IPR001789 Signal transduction response regulator, receiver domain [PS50110] (8-123)
  IPR001789 Signal transduction response regulator, receiver domain [SM00448] (7-119)
  IPR011006 CheY-like superfamily [SSF52172] (8-133)
  IPR039420 Transcriptional regulatory protein WalR-like [PTHR48111] (8-214)

Sequence (258 aa):
LNERILLVDDDYSLLNTLKRNLSFDFEVTTCESGPEALACIKKSDPFSVIVDRPGEGTEVIQKARLISPNSVYLLTGNQDLTTAEAVNEGQVFRFLNKPCQSDIKAAINAGIKQYDLVTSKEELLKKTLNERILLVDDDYSLLNTLKRNLSFDFEVTTCESGPEALACIKKSDPFSVIVDRPGEGTEVIQKARLISPNSVYLLTGNQDLTTAEAVNEGQVFRFLNKPCQSDIKAAINAGIKQYDLVTSKEELLKKTFA

Radius of gyration: 19.39 Å; Cα contacts (8 Å, |Δi|>4): 383; chains: 2; bounding box: 50×52×44 Å